Protein 6JT6 (pdb70)

Solvent-accessible surface area: 8599 Å² total; per-residue (Å²): 121,18,86,110,51,138,1,91,88,24,36,1,50,0,10,53,27,102,18,141,99,7,80,0,6,0,0,4,3,0,5,20,70,107,31,42,141,87,52,64,23,0,0,0,0,0,28,1,41,24,88,0,0,12,0,2,7,5,2,13,4,31,42,93,41,1,1,18,1,8,0,0,2,38,64,84,63,28,51,16,7,7,8,44,5,107,82,164,49,121,29,73,92,48,87,20,7,144,51,62,62,9,11,2,3,1,31,48,58,123,39,0,0,0,0,0,61,0,58,68,1,8,143,20,127,43,54,64,30,7,3,46,68,105,44,93,6,71,0,2,18,16,4,23,42,94,52,60,2,93,77,38,74,65,64,58,3,45,30,114,178,26,52,61,50,51,105,18,40,15,77,0,34,87,5,40,33,85,87,10,94,120,14,27,83,62,0,72,110,22,102,103,25,91,110

Foldseek 3Di:
DFDWAQDPQQRDIFRWDQDPVQRKIKTKAWAACVAPNDTQKIKIKIKGFLQWAKKKKFQQFDLADGWIKIWHADQFRIAIFIFHDNDPDFTAGDPQWDKDFAAQAGDQNGMGMTMIMIGSRAADPDRNRGPDNWDKGKMKIFTGNHHHFPPNVDNRGTHDGGPDMGMDMDTVNVSHDSCRVVSRVSRRPHHYDHD

Secondary structure (DSSP, 8-state):
--EEEE-TTTS-EEEEEEETTTTEEEEEEEE-SSSS---SEEEEEEEEETT--EEEEETTSSSBTS-EEEEEEETTEEEEEEEEBSSSSPPEE--S-EEEE-SS-EE-SSEEEEEEEEES-SB-SSTT-B--SSSEEEEEEEEESS---SSTTSTT------SEEEEEEEESGGGEETTHHHHHHHHHHSPPP--

GO terms:
  GO:0005576 extracellular region (C, EXP)

InterPro domains:
  IPR000254 Cellulose-binding domain [PF00734] (692-720)
  IPR000254 Cellulose-binding domain [PS00562] (696-723)
  IPR000254 Cellulose-binding domain [PS51164] (688-724)
  IPR000254 Cellulose-binding domain [SM00236] (691-724)
  IPR005018 DOMON domain [SM00664] (74-164)
  IPR011041 Soluble quinoprotein glucose/sorbosone dehydrogenase, beta-propeller domain superfamily [SSF50952] (250-650)
  IPR011042 Six-bladed beta-propeller, TolB-like [G3DSA:2.120.10.30] (249-656)
  IPR015920 Cellobiose dehydrogenase-like, cytochrome domain [PF16010] (25-201)
  IPR015920 Cellobiose dehydrogenase-like, cytochrome domain [cd09630] (24-191)
  IPR035971 Cellulose-binding domain superfamily [SSF57180] (690-724)
  IPR054539 Pyrroloquinoline quinone-dependent pyranose dehydrogenase, beta-propeller domain [PF22807] (255-649)

CATH classification: 2.60.40.1210

Nearest PDB structures (foldseek):
  6jt6-assembly1_A  TM=1.005E+00  e=4.366E-42  Coprinopsis cinerea
  1d7c-assembly1_A  TM=9.216E-01  e=2.812E-19  Phanerodontia chrysosporium
  1pl3-assembly2_B  TM=9.228E-01  e=8.497E-19  Phanerodontia chrysosporium
  4qi3-assembly1_A  TM=8.414E-01  e=1.123E-15  Thermothelomyces myriococcoides
  4qi6-assembly1_A  TM=8.116E-01  e=1.045E-13  Thermothelomyces myriococcoides

Organism: Coprinopsis cinerea (strain Okayama-7 / 130 / ATCC MYA-4618 / FGSC 9003) (NCBI:txid240176)

Sequence (195 aa):
SPTQWYDSITGVTFSRFYQQDTDASWGYIFPSASGGQAPDEFIGLFQGPASAGWIGNSLGGSMRNNPLLVGWVDGSTPRISARWATDYAPPSIYSGPRLTILGSSGTNGNIQRIVYRCQNCTRWTGGAGGIPTTGSAVFGWAFHSTTKPLTPSDPSSGLYRHSHAAQYGFDIGNARTTLYDYYLQQLTNAPPLSG

Radius of gyration: 15.17 Å; Cα contacts (8 Å, |Δi|>4): 529; chains: 1; bounding box: 39×35×39 Å

B-factor: mean 23.52, std 13.25, range [9.99, 90.59]

Structure (mmCIF, N/CA/C/O backbone):
data_6JT6
#
_entry.id   6JT6
#
_cell.length_a   39.138
_cell.length_b   59.741
_cell.length_c   40.858
_cell.angle_alpha   90.000
_cell.angle_beta   90.680
_cell.angle_gamma   90.000
#
_symmetry.space_group_name_H-M   'P 1 21 1'
#
loop_
_entity.id
_entity.type
_entity.pdbx_description
1 polymer 'Extracellular PQQ-dependent sugar dehydrogenase'
2 non-polymer 2-acetamido-2-deoxy-beta-D-glucopyranose
3 non-polymer 'PROTOPORPHYRIN IX CONTAINING FE'
4 non-polymer (4S)-2-METHYL-2,4-PENTANEDIOL
5 non-polymer 'ACETATE ION'
6 water water
#
loop_
_atom_site.group_PDB
_atom_site.id
_atom_site.type_symbol
_atom_site.label_atom_id
_atom_site.label_alt_id
_atom_site.label_comp_id
_atom_site.label_asym_id
_atom_site.label_entity_id
_atom_site.label_seq_id
_atom_site.pdbx_PDB_ins_code
_atom_site.Cartn_x
_atom_site.Cartn_y
_atom_site.Cartn_z
_atom_site.occupancy
_atom_site.B_iso_or_equiv
_atom_site.auth_seq_id
_atom_site.auth_comp_id
_atom_site.auth_asym_id
_atom_site.auth_atom_id
_atom_site.pdbx_PDB_model_num
ATOM 1 N N . SER A 1 3 ? 3.459 -9.759 1.138 1.00 49.90 21 SER A N 1
ATOM 2 C CA . SER A 1 3 ? 3.195 -8.344 0.736 1.00 47.99 21 SER A CA 1
ATOM 3 C C . SER A 1 3 ? 1.971 -7.753 1.465 1.00 47.77 21 SER A C 1
ATOM 4 O O . SER A 1 3 ? 1.019 -8.494 1.777 1.00 49.04 21 SER A O 1
ATOM 7 N N . PRO A 1 4 ? 1.999 -6.427 1.754 1.00 39.88 22 PRO A N 1
ATOM 8 C CA . PR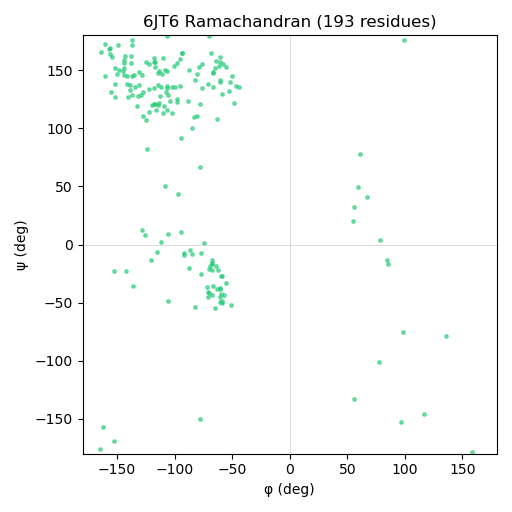O A 1 4 ? 0.833 -5.701 2.272 1.00 38.21 22 PRO A CA 1
ATOM 9 C C . PRO A 1 4 ? -0.160 -5.353 1.174 1.00 37.40 22 PRO A C 1
ATOM 10 O O . PRO A 1 4 ? 0.240 -5.167 0.023 1.00 38.99 22 PRO A O 1
ATOM 14 N N . THR A 1 5 ? -1.431 -5.226 1.537 1.00 33.83 23 THR A N 1
ATOM 15 C CA . THR A 1 5 ? -2.443 -4.736 0.612 1.00 33.80 23 THR A CA 1
ATOM 16 C C . THR A 1 5 ? -3.189 -3.537 1.183 1.00 30.85 23 THR A C 1
ATOM 17 O O . THR A 1 5 ? -3.236 -3.349 2.399 1.00 28.20 23 THR A O 1
ATOM 21 N N . GLN A 1 6 ? -3.770 -2.736 0.293 1.00 29.99 24 GLN A N 1
ATOM 22 C CA . GLN A 1 6 ? -4.699 -1.668 0.680 1.00 31.59 24 GLN A CA 1
ATOM 23 C C . GLN A 1 6 ? -5.884 -2.263 1.434 1.00 28.74 24 GLN A C 1
ATOM 24 O O . GLN A 1 6 ? -6.480 -3.249 1.009 1.00 30.20 24 GLN A O 1
ATOM 30 N N . TRP A 1 7 ? -6.186 -1.688 2.585 1.00 23.98 25 TRP A N 1
ATOM 31 C CA . TRP A 1 7 ? -7.131 -2.298 3.497 1.00 22.07 25 TRP A CA 1
ATOM 32 C C . TRP A 1 7 ? -8.003 -1.226 4.116 1.00 19.93 25 TRP A C 1
ATOM 33 O O . TRP A 1 7 ? -7.506 -0.249 4.677 1.00 18.66 25 TRP A O 1
ATOM 44 N N . TYR A 1 8 ? -9.311 -1.417 4.012 1.00 19.10 26 TYR A N 1
ATOM 45 C CA . TYR A 1 8 ? -10.249 -0.487 4.600 1.00 16.92 26 TYR A CA 1
ATOM 46 C C . TYR A 1 8 ? -10.331 -0.751 6.086 1.00 16.83 26 TYR A C 1
ATOM 47 O O . TYR A 1 8 ? -10.665 -1.865 6.517 1.00 17.52 26 TYR A O 1
ATOM 56 N N . ASP A 1 9 ? -10.010 0.269 6.877 1.00 15.82 27 ASP A N 1
ATOM 57 C CA . ASP A 1 9 ? -10.158 0.176 8.317 1.00 15.65 27 ASP A CA 1
ATOM 58 C C . ASP A 1 9 ? -11.605 0.536 8.657 1.00 16.61 27 ASP A C 1
ATOM 59 O O . ASP A 1 9 ? -11.988 1.709 8.717 1.00 14.77 27 ASP A O 1
ATOM 64 N N . SER A 1 10 ? -12.403 -0.502 8.881 1.00 17.68 28 SER A N 1
ATOM 65 C CA . SER A 1 10 ? -13.811 -0.337 9.215 1.00 20.18 28 SER A CA 1
ATOM 66 C C . SER A 1 10 ? -14.031 0.498 10.491 1.00 19.23 28 SER A C 1
ATOM 67 O O . SER A 1 10 ? -15.060 1.168 10.622 1.00 19.14 28 SER A O 1
ATOM 70 N N . ILE A 1 11 ? -13.064 0.501 11.421 1.00 17.88 29 ILE A N 1
ATOM 71 C CA . ILE A 1 11 ? -13.239 1.289 12.654 1.00 17.18 29 ILE A CA 1
ATOM 72 C C . ILE A 1 11 ? -13.273 2.809 12.410 1.00 16.88 29 ILE A C 1
ATOM 73 O O . ILE A 1 11 ? -14.053 3.535 13.044 1.00 17.64 29 ILE A O 1
ATOM 78 N N . THR A 1 12 ? -12.483 3.285 11.447 1.00 15.97 30 THR A N 1
ATOM 79 C CA . THR A 1 12 ? -12.290 4.733 11.265 1.00 16.11 30 THR A CA 1
ATOM 80 C C . THR A 1 12 ? -12.703 5.256 9.896 1.00 16.33 30 THR A C 1
ATOM 81 O O . THR A 1 12 ? -12.797 6.468 9.716 1.00 16.67 30 THR A O 1
ATOM 85 N N . GLY A 1 13 ? -12.928 4.359 8.938 1.00 16.46 31 GLY A N 1
ATOM 86 C CA . GLY A 1 13 ? -13.202 4.774 7.547 1.00 17.11 31 GLY A CA 1
ATOM 87 C C . GLY A 1 13 ? -11.969 5.169 6.753 1.00 17.60 31 GLY A C 1
ATOM 88 O O . GLY A 1 13 ? -12.074 5.559 5.578 1.00 17.34 31 GLY A O 1
ATOM 89 N N . VAL A 1 14 ? -10.772 5.032 7.341 1.00 16.96 32 VAL A N 1
ATOM 90 C CA . VAL A 1 14 ? -9.575 5.343 6.559 1.00 15.92 32 VAL A CA 1
ATOM 91 C C . VAL A 1 14 ? -9.018 4.064 5.906 1.00 15.97 32 VAL A C 1
ATOM 92 O O . VAL A 1 14 ? -9.382 2.970 6.294 1.00 16.84 32 VAL A O 1
ATOM 96 N N . THR A 1 15 ? -8.135 4.203 4.923 1.00 15.64 33 THR A N 1
ATOM 97 C CA . THR A 1 15 ? -7.539 3.057 4.285 1.00 17.84 33 THR A CA 1
ATOM 98 C C . THR A 1 15 ? -6.047 3.055 4.599 1.00 17.99 33 THR A C 1
ATOM 99 O O . THR A 1 15 ? -5.406 4.124 4.606 1.00 18.40 33 THR A O 1
ATOM 103 N N . PHE A 1 16 ? -5.515 1.866 4.924 1.00 16.57 34 PHE A N 1
ATOM 104 C CA . PHE A 1 16 ? -4.066 1.717 5.189 1.00 15.67 34 PHE A CA 1
ATOM 105 C C . PHE A 1 16 ? -3.477 0.772 4.125 1.00 15.65 34 PHE A C 1
ATOM 106 O O . PHE A 1 16 ? -4.198 -0.066 3.537 1.00 14.44 34 PHE A O 1
ATOM 114 N N . SER A 1 17 ? -2.169 0.886 3.907 1.00 14.68 35 SER A N 1
ATOM 115 C CA . SER A 1 17 ? -1.413 -0.240 3.376 1.00 16.12 35 SER A CA 1
ATOM 116 C C . SER A 1 17 ? -1.123 -1.181 4.571 1.00 16.17 35 SER A C 1
ATOM 117 O O . SER A 1 17 ? -0.331 -0.846 5.490 1.00 15.69 35 SER A O 1
ATOM 120 N N . ARG A 1 18 ? -1.767 -2.345 4.561 1.00 16.99 36 ARG A N 1
ATOM 121 C CA . ARG A 1 18 ? -1.744 -3.247 5.723 1.00 19.31 36 ARG A CA 1
ATOM 122 C C . ARG A 1 18 ? -1.105 -4.603 5.434 1.00 18.65 36 ARG A C 1
ATOM 123 O O . ARG A 1 18 ? -1.382 -5.217 4.395 1.00 17.19 36 ARG A O 1
ATOM 131 N N . PHE A 1 19 ? -0.248 -5.026 6.369 1.00 17.38 37 PHE A N 1
ATOM 132 C CA . PHE A 1 19 ? 0.397 -6.335 6.382 1.00 17.36 37 PHE A CA 1
ATOM 133 C C . PHE A 1 19 ? -0.269 -7.066 7.519 1.00 17.97 37 PHE A C 1
ATOM 134 O O . PHE A 1 19 ? -0.211 -6.624 8.683 1.00 15.72 37 PHE A O 1
ATOM 142 N N . TYR A 1 20 ? -0.907 -8.179 7.171 1.00 20.30 38 TYR A N 1
ATOM 143 C CA . TYR A 1 20 ? -1.577 -9.031 8.139 1.00 21.46 38 TYR A CA 1
ATOM 144 C C . TYR A 1 20 ? -0.695 -10.275 8.320 1.00 21.99 38 TYR A C 1
ATOM 145 O O . TYR A 1 20 ? -0.278 -10.889 7.350 1.00 20.02 38 TYR A O 1
ATOM 154 N N . GLN A 1 21 ? -0.389 -10.612 9.568 1.00 22.35 39 GLN A N 1
ATOM 155 C CA . GLN A 1 21 ? 0.487 -11.753 9.843 1.00 23.51 39 GLN A CA 1
ATOM 156 C C . GLN A 1 21 ? -0.369 -12.869 10.465 1.00 24.14 39 GLN A C 1
ATOM 157 O O . GLN A 1 21 ? -0.889 -12.724 11.569 1.00 23.86 39 GLN A O 1
ATOM 163 N N . GLN A 1 22 ? -0.523 -13.963 9.720 1.00 27.86 40 GLN A N 1
ATOM 164 C CA . GLN A 1 22 ? -1.428 -15.100 10.053 1.00 32.65 40 GLN A CA 1
ATOM 165 C C . GLN A 1 22 ? -1.143 -15.841 11.383 1.00 31.37 40 GLN A C 1
ATOM 166 O O . GLN A 1 22 ? -2.082 -16.232 12.058 1.00 30.34 40 GLN A O 1
ATOM 172 N N . ASP A 1 23 ? 0.133 -16.028 11.738 1.00 30.02 41 ASP A N 1
ATOM 173 C CA . ASP A 1 23 ? 0.522 -16.748 12.966 1.00 31.75 41 ASP A CA 1
ATOM 174 C C . ASP A 1 23 ? 0.186 -15.940 14.222 1.00 30.23 41 ASP A C 1
ATOM 175 O O . ASP A 1 23 ? -0.300 -16.493 15.199 1.00 33.40 41 ASP A O 1
ATOM 180 N N . THR A 1 24 ? 0.439 -14.634 14.172 1.00 24.68 42 THR A N 1
ATOM 181 C CA . THR A 1 24 ? 0.227 -13.735 15.300 1.00 22.55 42 THR A CA 1
ATOM 182 C C . THR A 1 24 ? -1.190 -13.169 15.366 1.00 22.54 42 THR A C 1
ATOM 183 O O . THR A 1 24 ? -1.644 -12.706 16.434 1.00 22.27 42 THR A O 1
ATOM 187 N N . ASP A 1 25 ? -1.888 -13.207 14.222 1.00 22.38 43 ASP A N 1
ATOM 188 C CA . ASP A 1 25 ? -3.158 -12.492 14.019 1.00 22.92 43 ASP A CA 1
ATOM 189 C C . ASP A 1 25 ? -3.057 -10.974 14.296 1.00 20.36 43 ASP A C 1
ATOM 190 O O . ASP A 1 25 ? -3.997 -10.338 14.766 1.00 17.45 43 ASP A O 1
ATOM 195 N N . ALA A 1 26 ? -1.887 -10.422 14.009 1.00 17.99 44 ALA A N 1
ATOM 196 C CA . ALA A 1 26 ? -1.681 -9.009 14.180 1.00 16.78 44 ALA A CA 1
ATOM 197 C C . ALA A 1 26 ? -1.553 -8.358 12.807 1.00 16.35 44 ALA A C 1
ATOM 198 O O . ALA A 1 26 ? -1.249 -9.047 11.800 1.00 14.88 44 ALA A O 1
ATOM 200 N N . SER A 1 27 ? -1.766 -7.036 12.777 1.00 15.43 45 SER A N 1
ATOM 201 C CA . SER A 1 27 ? -1.661 -6.236 11.549 1.00 15.07 45 SER A CA 1
ATOM 202 C C . SER A 1 27 ? -0.757 -5.030 11.731 1.00 13.90 45 SER A C 1
ATOM 203 O O . SER A 1 27 ? -0.743 -4.399 12.812 1.00 13.37 45 SER A O 1
ATOM 206 N N . TRP A 1 28 ? -0.046 -4.681 10.672 1.00 12.97 46 TRP A N 1
ATOM 207 C CA . TRP A 1 28 ? 0.814 -3.466 10.653 1.00 12.60 46 TRP A CA 1
ATOM 208 C C . TRP A 1 28 ? 0.321 -2.624 9.499 1.00 12.85 46 TRP A C 1
ATOM 209 O O . TRP A 1 28 ? 0.413 -3.060 8.364 1.00 13.51 46 TRP A O 1
ATOM 220 N N . GLY A 1 29 ? -0.236 -1.441 9.782 1.00 13.12 47 GLY A N 1
ATOM 221 C CA . GLY A 1 29 ? -0.775 -0.565 8.744 1.00 12.79 47 GLY A CA 1
ATOM 222 C C . GLY A 1 29 ? 0.030 0.717 8.656 1.00 13.57 47 GLY A C 1
ATOM 223 O O . GLY A 1 29 ? 0.585 1.153 9.667 1.00 14.44 47 GLY A O 1
ATOM 224 N N . TYR A 1 30 ? 0.146 1.290 7.450 1.00 12.65 48 TYR A N 1
ATOM 225 C CA . TYR A 1 30 ? 0.845 2.553 7.240 1.00 12.51 48 TYR A CA 1
ATOM 226 C C . TYR A 1 30 ? 0.129 3.405 6.230 1.00 12.40 48 TYR A C 1
ATOM 227 O O . TYR A 1 30 ? -0.436 2.894 5.282 1.00 11.60 48 TYR A O 1
ATOM 236 N N . ILE A 1 31 ? 0.175 4.715 6.468 1.00 12.43 49 ILE A N 1
ATOM 237 C CA . ILE A 1 31 ? -0.275 5.716 5.521 1.00 13.67 49 ILE A CA 1
ATOM 238 C C . ILE A 1 31 ? 0.859 6.728 5.400 1.00 14.07 49 ILE A C 1
ATOM 239 O O . ILE A 1 31 ? 1.340 7.209 6.414 1.00 14.55 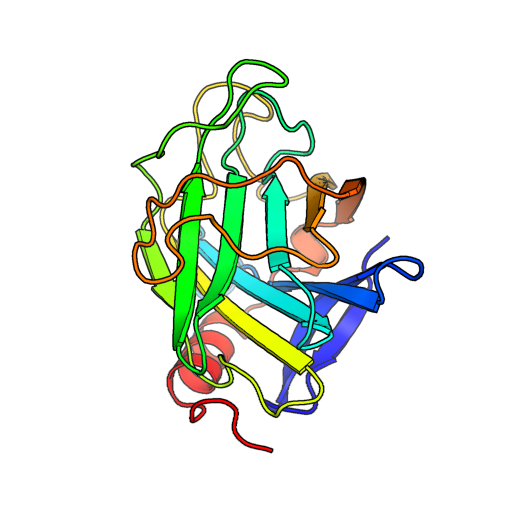49 ILE A O 1
ATOM 244 N N . PHE A 1 32 ? 1.279 7.034 4.178 1.00 14.49 50 PHE A N 1
ATOM 245 C CA . PHE A 1 32 ? 2.373 7.990 3.961 1.00 16.28 50 PHE A CA 1
ATOM 246 C C . PHE A 1 32 ? 1.799 9.175 3.188 1.00 16.49 50 PHE A C 1
ATOM 247 O O . PHE A 1 32 ? 0.812 9.012 2.456 1.00 15.44 50 PHE A O 1
ATOM 255 N N . PRO A 1 33 ? 2.401 10.374 3.360 1.00 18.71 51 PRO A N 1
ATOM 256 C CA . PRO A 1 33 ? 1.954 11.534 2.586 1.00 19.74 51 PRO A CA 1
ATOM 257 C C . PRO A 1 33 ? 2.464 11.476 1.151 1.00 23.81 51 PRO A C 1
ATOM 258 O O . PRO A 1 33 ? 3.492 10.859 0.864 1.00 22.45 51 PRO A O 1
ATOM 262 N N . SER A 1 34 ? 1.735 12.148 0.279 1.00 29.80 52 SER A N 1
ATOM 263 C CA . SER A 1 34 ? 2.001 12.187 -1.146 1.00 37.93 52 SER A CA 1
ATOM 264 C C . SER A 1 34 ? 3.144 13.134 -1.540 1.00 44.96 52 SER A C 1
ATOM 265 O O . SER A 1 34 ? 4.099 13.327 -0.776 1.00 41.68 52 SER A O 1
ATOM 268 N N . ALA A 1 35 ? 3.034 13.679 -2.761 1.00 52.56 53 ALA A N 1
ATOM 269 C CA . ALA A 1 35 ? 3.949 14.678 -3.354 1.00 53.95 53 ALA A CA 1
ATOM 270 C C . ALA A 1 35 ? 3.144 15.703 -4.173 1.00 57.76 53 ALA A C 1
ATOM 271 O O . ALA A 1 35 ? 3.608 16.822 -4.398 1.00 64.90 53 ALA A O 1
ATOM 273 N N . SER A 1 36 ? 1.945 15.297 -4.603 1.00 56.12 54 SER A N 1
ATOM 274 C CA . SER A 1 36 ? 0.951 16.145 -5.273 1.00 55.67 54 SER A CA 1
ATOM 275 C C . SER A 1 36 ? 0.330 17.150 -4.296 1.00 57.05 54 SER A C 1
ATOM 276 O O . SER A 1 36 ? 0.167 18.338 -4.614 1.00 55.78 54 SER A O 1
ATOM 279 N N . GLY A 1 37 ? -0.024 16.655 -3.114 1.00 56.51 55 GLY A N 1
ATOM 280 C CA . GLY A 1 37 ? -0.582 17.472 -2.038 1.00 69.91 55 GLY A CA 1
ATOM 281 C C . GLY A 1 37 ? 0.087 17.087 -0.734 1.00 76.89 55 GLY A C 1
ATOM 282 O O . GLY A 1 37 ? 0.429 15.917 -0.541 1.00 77.23 55 GLY A O 1
ATOM 283 N N . GLY A 1 38 ? 0.268 18.067 0.156 1.00 80.68 56 GLY A N 1
ATOM 284 C CA . GLY A 1 38 ? 1.019 17.879 1.404 1.00 87.88 56 GLY A CA 1
ATOM 285 C C . GLY A 1 38 ? 2.449 17.483 1.080 1.00 90.59 56 GLY A C 1
ATOM 286 O O . GLY A 1 38 ? 2.808 16.301 1.183 1.00 89.74 56 GLY A O 1
ATOM 287 N N . GLN A 1 39 ? 3.250 18.479 0.687 1.00 89.76 57 GLN A N 1
ATOM 288 C CA . GLN A 1 39 ? 4.578 18.264 0.097 1.00 86.05 57 GLN A CA 1
ATOM 289 C C . GLN A 1 39 ? 5.636 17.625 1.016 1.00 87.49 57 GLN A C 1
ATOM 290 O O . GLN A 1 39 ? 6.209 16.601 0.635 1.00 89.15 57 GLN A O 1
ATOM 296 N N . ALA A 1 40 ? 5.882 18.222 2.194 1.00 83.27 58 ALA A N 1
ATOM 297 C CA . ALA A 1 40 ? 6.897 17.738 3.162 1.00 73.80 58 ALA A CA 1
ATOM 298 C C . ALA A 1 40 ? 6.572 16.334 3.712 1.00 70.58 58 ALA A C 1
ATOM 299 O O . ALA A 1 40 ? 5.632 16.171 4.501 1.00 70.29 58 ALA A O 1
ATOM 301 N N . PRO A 1 41 ? 7.342 15.313 3.284 1.00 61.68 59 PRO A N 1
ATOM 302 C CA . PRO A 1 41 ? 6.943 13.989 3.654 1.00 56.54 59 PRO A CA 1
ATOM 303 C C . PRO A 1 41 ? 7.886 13.387 4.703 1.00 46.02 59 PRO A C 1
ATOM 304 O O . PRO A 1 41 ? 8.388 12.282 4.502 1.00 47.46 59 PRO A O 1
ATOM 308 N N . ASP A 1 42 ? 8.153 14.114 5.789 1.00 38.71 60 ASP A N 1
ATOM 309 C CA . ASP A 1 42 ? 9.022 13.577 6.849 1.00 35.96 60 ASP A CA 1
ATOM 310 C C . ASP A 1 42 ? 8.200 12.973 7.988 1.00 30.13 60 ASP A C 1
ATOM 311 O O . ASP A 1 42 ? 8.492 13.179 9.180 1.00 30.92 60 ASP A O 1
ATOM 316 N N . GLU A 1 43 ? 7.164 12.228 7.604 1.00 24.56 61 GLU A N 1
ATOM 317 C CA . GLU A 1 43 ? 6.234 11.641 8.562 1.00 20.47 61 GLU A CA 1
ATOM 318 C C . GLU A 1 43 ? 5.385 10.538 7.918 1.00 19.34 61 GLU A C 1
ATOM 319 O O . GLU A 1 43 ? 5.344 10.401 6.690 1.00 18.54 61 GLU A O 1
ATOM 325 N N . PHE A 1 44 ? 4.722 9.739 8.760 1.00 16.74 62 PHE A N 1
ATOM 326 C CA . PHE A 1 44 ? 3.708 8.799 8.289 1.00 15.50 62 PHE A CA 1
ATOM 327 C C . PHE A 1 44 ? 2.780 8.501 9.449 1.00 14.55 62 PHE A C 1
ATOM 328 O O . PHE A 1 44 ? 3.061 8.888 10.570 1.00 13.95 62 PHE A O 1
ATOM 336 N N . ILE A 1 45 ? 1.672 7.837 9.142 1.00 14.06 63 ILE A N 1
ATOM 337 C CA . ILE A 1 45 ? 0.753 7.335 10.146 1.00 13.52 63 ILE A CA 1
ATOM 338 C C . ILE A 1 45 ? 0.942 5.829 10.204 1.00 13.29 63 ILE A C 1
ATOM 339 O O . ILE A 1 45 ? 1.011 5.167 9.144 1.00 12.90 63 ILE A O 1
ATOM 344 N N . GLY A 1 46 ? 1.032 5.289 11.426 1.00 12.66 64 GLY A N 1
ATOM 345 C CA . GLY A 1 46 ? 1.108 3.835 11.596 1.00 12.09 64 GLY A CA 1
ATOM 346 C C . GLY A 1 46 ? -0.058 3.257 12.388 1.00 12.40 64 GLY A C 1
ATOM 347 O O . GLY A 1 46 ? -0.743 3.967 13.129 1.00 11.87 64 GLY A O 1
ATOM 348 N N . LEU A 1 47 ? -0.268 1.949 12.228 1.00 12.46 65 LEU A N 1
ATOM 349 C CA . LEU A 1 47 ? -1.243 1.216 13.008 1.00 12.67 65 LEU A CA 1
ATOM 350 C C . LEU A 1 47 ? -0.620 -0.097 13.429 1.00 12.44 65 LEU A C 1
ATOM 351 O O . LEU A 1 47 ? -0.079 -0.820 12.577 1.00 12.18 65 LEU A O 1
ATOM 356 N N . PHE A 1 48 ? -0.687 -0.378 14.733 1.00 11.83 66 PHE A N 1
ATOM 357 C CA . PHE A 1 48 ? -0.383 -1.702 15.275 1.00 12.61 66 PHE A CA 1
ATOM 358 C C . PHE A 1 48 ? -1.712 -2.214 15.788 1.00 13.52 66 PHE A C 1
ATOM 359 O O . PHE A 1 48 ? -2.354 -1.554 16.603 1.00 13.32 66 PHE A O 1
ATOM 367 N N . GLN A 1 49 ? -2.087 -3.415 15.364 1.00 14.39 67 GLN A N 1
ATOM 368 C CA . GLN A 1 49 ? -3.342 -4.006 15.807 1.00 15.24 67 GLN A CA 1
ATOM 369 C C . GLN A 1 49 ? -3.093 -5.472 16.089 1.00 15.38 67 GLN A C 1
ATOM 370 O O . GLN A 1 49 ? -2.427 -6.152 15.315 1.00 16.06 67 GLN 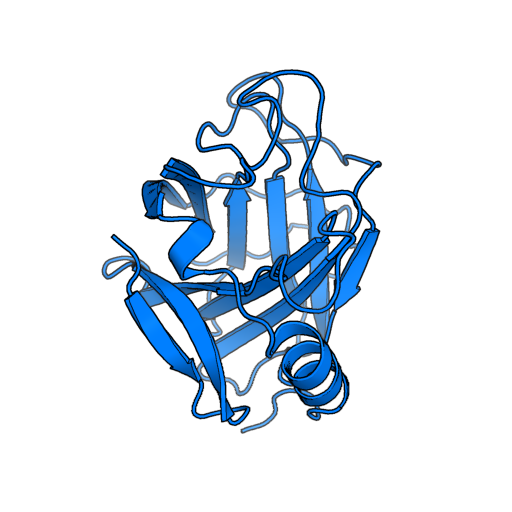A O 1
ATOM 376 N N . GLY A 1 50 ? -3.641 -5.976 17.178 1.00 15.15 68 GLY A N 1
ATOM 377 C CA . GLY A 1 50 ? -3.553 -7.395 17.396 1.00 16.13 68 GLY A CA 1
ATO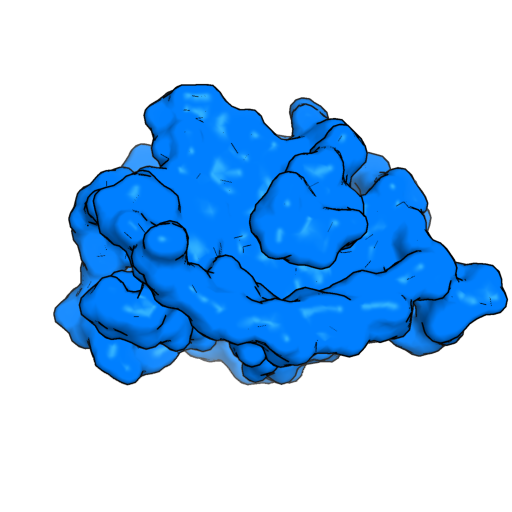M 378 C C . GLY A 1 50 ? -4.521 -7.845 18.459 1.00 15.97 68 GLY A C 1
ATOM 379 O O . GLY A 1 50 ? -5.310 -7.027 18.945 1.00 16.87 68 GLY A O 1
ATOM 380 N N . PRO A 1 51 ? -4.463 -9.144 18.812 1.00 15.43 69 PRO A N 1
ATOM 381 C CA . PRO A 1 51 ? -5.255 -9.728 19.901 1.00 16.72 69 PRO A CA 1
ATOM 382 C C . PRO A 1 51 ? -5.061 -8.895 21.159 1.00 17.19 69 PRO A C 1
ATOM 383 O O . PRO A 1 51 ? -3.945 -8.468 21.429 1.00 17.88 69 PRO A O 1
ATOM 387 N N . ALA A 1 52 ? -6.131 -8.663 21.921 1.00 18.45 70 ALA A N 1
ATOM 388 C CA . ALA A 1 52 ? -6.039 -7.852 23.142 1.00 18.47 70 ALA A CA 1
ATOM 389 C C . ALA A 1 52 ? -5.110 -8.457 24.195 1.00 19.21 70 ALA A C 1
ATOM 390 O O . ALA A 1 52 ? -4.633 -7.763 25.091 1.00 20.99 70 ALA A O 1
ATOM 392 N N . SER A 1 53 ? -4.874 -9.753 24.105 1.00 19.59 71 SER A N 1
ATOM 393 C CA . SER A 1 53 ? -4.025 -10.420 25.072 1.00 19.92 71 SER A CA 1
ATOM 394 C C . SER A 1 53 ? -2.533 -10.347 24.746 1.00 19.16 71 SER A C 1
ATOM 395 O O . SER A 1 53 ? -1.712 -10.781 25.568 1.00 19.44 71 SER A O 1
ATOM 398 N N . ALA A 1 54 ? -2.187 -9.842 23.552 1.00 17.30 72 ALA A N 1
ATOM 399 C CA . ALA A 1 54 ? -0.788 -9.735 23.121 1.00 16.88 72 ALA A CA 1
ATOM 400 C C . ALA A 1 54 ? -0.005 -8.831 24.053 1.00 15.89 72 ALA A C 1
ATOM 401 O O . ALA A 1 54 ? -0.555 -7.897 24.624 1.00 17.03 72 ALA A O 1
ATOM 403 N N . GLY A 1 55 ? 1.302 -9.043 24.151 1.00 15.54 73 GLY A N 1
ATOM 404 C CA . GLY A 1 55 ? 2.119 -8.209 25.048 1.00 14.19 73 GLY A CA 1
ATOM 405 C C . GLY A 1 55 ? 2.528 -6.871 24.454 1.00 13.99 73 GLY A C 1
ATOM 406 O O . GLY A 1 55 ? 2.281 -5.809 25.049 1.00 13.97 73 GLY A O 1
ATOM 407 N N . TRP A 1 56 ? 3.139 -6.923 23.273 1.00 13.03 74 TRP A N 1
ATOM 408 C CA . TRP A 1 56 ? 3.467 -5.702 22.531 1.00 12.05 74 TRP A CA 1
ATOM 409 C C . TRP A 1 56 ? 3.599 -5.998 21.031 1.00 11.72 74 TRP A C 1
ATOM 410 O O . TRP A 1 56 ? 3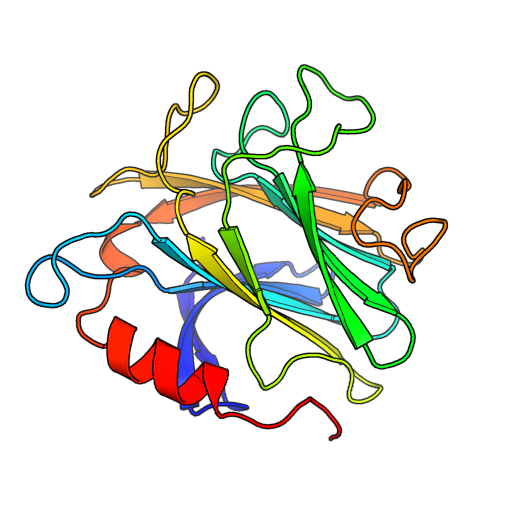.703 -7.156 20.613 1.00 11.31 74 TRP A O 1
ATOM 421 N N . ILE A 1 57 ? 3.558 -4.933 20.229 1.00 11.23 75 ILE A N 1
ATOM 422 C CA . ILE A 1 57 ? 3.575 -5.024 18.776 1.00 10.69 75 ILE A CA 1
ATOM 423 C C . ILE A 1 57 ? 4.508 -3.908 18.300 1.00 10.91 75 ILE A C 1
ATOM 424 O O . ILE A 1 57 ? 4.389 -2.760 18.744 1.00 11.78 75 ILE A O 1
ATOM 429 N N . GLY A 1 58 ? 5.416 -4.248 17.393 1.00 10.86 76 GLY A N 1
ATOM 430 C CA . GLY A 1 58 ? 6.446 -3.328 16.945 1.00 10.85 76 GLY A CA 1
ATOM 431 C C . GLY A 1 58 ? 6.916 -3.514 15.519 1.00 11.00 76 GLY A C 1
ATOM 432 O O . GLY A 1 58 ? 6.499 -4.441 14.815 1.00 10.45 76 GLY A O 1
ATOM 433 N N . ASN A 1 59 ? 7.735 -2.570 15.064 1.00 10.81 77 ASN A N 1
ATOM 434 C CA . ASN A 1 59 ? 8.266 -2.651 13.712 1.00 11.29 77 ASN A CA 1
ATOM 435 C C . ASN A 1 59 ? 9.743 -2.300 13.682 1.00 11.30 77 ASN A C 1
ATOM 436 O O . ASN A 1 59 ? 10.326 -1.945 14.697 1.00 11.33 77 ASN A O 1
ATOM 441 N N . SER A 1 60 ? 10.328 -2.433 12.500 1.00 11.65 78 SER A N 1
ATOM 442 C CA . SER A 1 60 ? 11.589 -1.800 12.169 1.00 11.41 78 SER A CA 1
ATOM 443 C C . SER A 1 60 ? 11.321 -1.053 10.870 1.00 11.54 78 SER A C 1
ATOM 444 O O . SER A 1 60 ? 10.776 -1.628 9.918 1.00 11.30 78 SER A O 1
ATOM 447 N N . LEU A 1 61 ? 11.715 0.216 10.835 1.00 11.71 79 LEU A N 1
ATOM 448 C CA . LEU A 1 61 ? 11.467 1.071 9.670 1.00 11.88 79 LEU A CA 1
ATOM 449 C C . LEU A 1 61 ? 12.432 0.803 8.489 1.00 12.03 79 LEU A C 1
ATOM 450 O O . LEU A 1 61 ? 12.247 1.339 7.414 1.00 11.45 79 LEU A O 1
ATOM 455 N N . GLY A 1 62 ? 13.442 -0.039 8.703 1.00 13.07 80 GLY A N 1
ATOM 456 C CA . GLY A 1 62 ? 14.386 -0.386 7.647 1.00 13.89 80 GLY A CA 1
ATOM 457 C C . GLY A 1 62 ? 14.519 -1.877 7.432 1.00 15.30 80 GLY A C 1
ATOM 458 O O . GLY A 1 62 ? 15.376 -2.284 6.670 1.00 16.49 80 GLY A O 1
ATOM 459 N N . GLY A 1 63 ? 13.662 -2.683 8.088 1.00 14.27 81 GLY A N 1
ATOM 460 C CA . GLY A 1 63 ? 13.654 -4.130 7.918 1.00 14.26 81 GLY A CA 1
ATOM 461 C C . GLY A 1 63 ? 14.409 -4.851 9.029 1.00 14.90 81 GLY A C 1
ATOM 462 O O . GLY A 1 63 ? 13.813 -5.459 9.933 1.00 13.19 81 GLY A O 1
ATOM 463 N N . SER A 1 64 ? 15.740 -4.777 8.949 1.00 14.51 82 SER A N 1
ATOM 464 C CA . SER A 1 64 ? 16.594 -5.368 9.955 1.00 14.14 82 SER A CA 1
ATOM 465 C C . SER A 1 64 ? 16.310 -4.736 11.319 1.00 14.24 82 SER A C 1
ATOM 466 O O . SER A 1 64 ? 16.062 -3.501 11.430 1.00 14.91 82 SER A O 1
ATOM 469 N N . MET A 1 65 ? 16.340 -5.567 12.363 1.00 14.36 83 MET A N 1
ATOM 470 C CA . MET A 1 65 ? 16.291 -5.083 13.733 1.00 15.21 83 MET A CA 1
ATOM 471 C C . MET A 1 65 ? 17.474 -4.156 14.046 1.00 16.55 83 MET A C 1
ATOM 472 O O . MET A 1 65 ? 17.378 -3.263 14.916 1.00 16.45 83 MET A O 1
ATOM 477 N N . ARG A 1 66 ? 18.577 -4.363 13.320 1.00 17.24 84 ARG A N 1
ATOM 478 C CA . ARG A 1 66 ? 19.795 -3.611 13.595 1.00 19.52 84 ARG A CA 1
ATOM 479 C C . ARG A 1 66 ? 19.893 -2.289 12.843 1.00 17.90 84 ARG A C 1
ATOM 480 O O . ARG A 1 66 ? 19.833 -2.250 11.595 1.00 19.55 84 ARG A O 1
ATOM 488 N N . ASN A 1 67 ? 20.062 -1.213 13.619 1.00 16.52 85 ASN A N 1
ATOM 489 C CA . ASN A 1 67 ? 20.390 0.112 13.086 1.00 16.75 85 ASN A CA 1
ATOM 490 C C . ASN A 1 67 ? 19.283 0.768 12.239 1.00 15.69 85 ASN A C 1
ATOM 491 O O . ASN A 1 67 ? 19.530 1.416 11.214 1.00 16.55 85 ASN A O 1
ATOM 496 N N . ASN A 1 68 ? 18.062 0.620 12.704 1.00 14.76 86 ASN A N 1
ATOM 497 C CA . ASN A 1 68 ? 16.907 1.294 12.077 1.00 14.43 86 ASN A CA 1
ATOM 498 C C . ASN A 1 68 ? 15.960 1.645 13.223 1.00 13.35 86 ASN A C 1
ATOM 499 O O . ASN A 1 68 ? 15.922 0.920 14.211 1.00 14.04 86 ASN A O 1
ATOM 504 N N . PRO A 1 69 ? 15.180 2.742 13.105 1.00 13.20 87 PRO A N 1
ATOM 505 C CA . PRO A 1 69 ? 14.163 3.014 14.115 1.00 12.88 87 PRO A CA 1
ATOM 506 C C . PRO A 1 69 ? 13.262 1.814 14.336 1.00 11.91 87 PRO A C 1
ATOM 507 O O . PRO A 1 69 ? 12.760 1.212 13.367 1.00 10.90 87 PRO A O 1
ATOM 511 N N . LEU A 1 70 ? 13.082 1.498 15.613 1.00 11.44 88 LEU A N 1
ATOM 512 C CA . LEU A 1 70 ? 12.168 0.454 16.036 1.00 12.27 88 LEU A CA 1
ATOM 513 C C . LEU A 1 70 ? 11.044 1.137 16.798 1.00 12.77 88 LEU A C 1
ATOM 514 O O . LEU A 1 70 ? 11.295 1.833 17.781 1.00 13.59 88 LEU A O 1
ATOM 519 N N . LEU A 1 71 ? 9.811 0.960 16.346 1.00 12.57 89 LEU A N 1
ATOM 520 C CA . LEU A 1 71 ? 8.682 1.518 17.109 1.00 11.69 89 LEU A CA 1
ATOM 521 C C . LEU A 1 71 ? 7.957 0.401 17.783 1.00 11.43 89 LEU A C 1
ATOM 522 O O . LEU A 1 71 ? 7.718 -0.642 17.184 1.00 10.50 89 LEU A O 1
ATOM 527 N N . VAL A 1 72 ? 7.608 0.611 19.044 1.00 11.27 90 VAL A N 1
ATOM 528 C CA . VAL A 1 72 ? 6.966 -0.416 19.822 1.00 11.26 90 VAL A CA 1
ATOM 529 C C . VAL A 1 72 ? 5.749 0.161 20.538 1.00 11.21 90 VAL A C 1
ATOM 530 O O . VAL A 1 72 ? 5.830 1.214 21.199 1.00 10.56 90 VAL A O 1
ATOM 534 N N . GLY A 1 73 ? 4.617 -0.508 20.347 1.00 10.55 91 GLY A N 1
ATOM 535 C CA . GLY A 1 73 ? 3.375 -0.111 20.984 1.00 10.29 91 GLY A CA 1
ATOM 536 C C . GLY A 1 73 ? 2.781 -1.205 21.832 1.00 10.78 91 GLY A C 1
ATOM 537 O O . GLY A 1 73 ? 3.045 -2.403 21.622 1.00 10.42 91 GLY A O 1
ATOM 538 N N . TRP A 1 74 ? 1.976 -0.794 22.814 1.00 11.26 92 TRP A N 1
ATOM 539 C CA . TRP A 1 74 ? 1.241 -1.703 23.653 1.00 12.42 92 TRP A CA 1
ATOM 540 C C . TRP A 1 74 ? 0.077 -0.973 24.331 1.00 13.10 92 TRP A C 1
ATOM 541 O O . TRP A 1 74 ? -0.062 0.266 24.200 1.00 12.00 92 TRP A O 1
ATOM 552 N N . VAL A 1 75 ? -0.770 -1.737 25.018 1.00 14.55 93 VAL A N 1
ATOM 553 C CA . VAL A 1 75 ? -1.854 -1.138 25.808 1.00 16.00 93 VAL A CA 1
ATOM 554 C C . VAL A 1 75 ? -1.663 -1.538 27.276 1.00 17.75 93 VAL A C 1
ATOM 555 O O . VAL A 1 75 ? -1.613 -2.722 27.600 1.00 19.36 93 VAL A O 1
ATOM 559 N N . ASP A 1 76 ? -1.512 -0.529 28.129 1.00 18.30 94 ASP A N 1
ATOM 560 C CA . ASP A 1 76 ? -1.373 -0.700 29.568 1.00 20.12 94 ASP A CA 1
ATOM 561 C C . ASP A 1 76 ? -2.769 -0.553 30.189 1.00 20.64 94 ASP A C 1
ATOM 562 O O . ASP A 1 76 ? -3.196 0.563 30.470 1.00 19.05 94 ASP A O 1
ATOM 567 N N . GLY A 1 77 ? -3.487 -1.672 30.342 1.00 21.26 95 GLY A N 1
ATOM 568 C CA . GLY A 1 77 ? -4.863 -1.648 30.849 1.00 22.37 95 GLY A CA 1
ATOM 569 C C . GLY A 1 77 ? -5.792 -1.213 29.739 1.00 24.51 95 GLY A C 1
ATOM 570 O O . GLY A 1 77 ? -6.132 -2.018 28.872 1.00 26.64 95 GLY A O 1
ATOM 571 N N . SER A 1 78 ? -6.199 0.054 29.756 1.00 23.92 96 SER A N 1
ATOM 572 C CA . SER A 1 78 ? -6.863 0.635 28.591 1.00 25.26 96 SER A CA 1
ATOM 573 C C . SER A 1 78 ? -6.041 1.731 27.859 1.00 22.69 96 SER A C 1
ATOM 574 O O . SER A 1 78 ? -6.518 2.307 26.885 1.00 21.67 96 SER A O 1
ATOM 577 N N . THR A 1 79 ? -4.817 2.001 28.321 1.00 20.53 97 THR A N 1
ATOM 578 C CA . THR A 1 79 ? -4.046 3.185 27.878 1.00 19.90 97 THR A CA 1
ATOM 579 C C . THR A 1 79 ? -2.961 2.770 26.853 1.00 18.24 97 THR A C 1
ATOM 580 O O . THR A 1 79 ? -2.030 2.044 27.207 1.00 16.62 97 THR A O 1
ATOM 584 N N . PRO A 1 80 ? -3.104 3.209 25.574 1.00 17.57 98 PRO A N 1
ATOM 585 C CA . PRO A 1 80 ? -2.065 2.917 24.567 1.00 15.95 98 PRO A CA 1
ATOM 586 C C . PRO A 1 80 ? -0.742 3.645 24.881 1.00 15.50 98 PRO A C 1
ATOM 587 O O . PRO A 1 80 ? -0.734 4.705 25.496 1.00 13.65 98 PRO A O 1
ATOM 591 N N . ARG A 1 81 ? 0.366 3.024 24.505 1.00 14.82 99 ARG A N 1
ATOM 592 C CA . ARG A 1 81 ? 1.682 3.600 24.672 1.00 15.41 99 ARG A CA 1
ATOM 593 C C . ARG A 1 81 ? 2.451 3.316 23.405 1.00 14.99 99 ARG A C 1
ATOM 594 O O . ARG A 1 81 ? 2.178 2.322 22.712 1.00 13.81 99 ARG A O 1
ATOM 602 N N . ILE A 1 82 ? 3.460 4.144 23.143 1.00 14.80 100 ILE A N 1
ATOM 603 C CA . ILE A 1 82 ? 4.333 3.938 21.998 1.00 14.94 100 ILE A CA 1
ATOM 604 C C . ILE A 1 82 ? 5.721 4.487 22.306 1.00 15.12 100 ILE A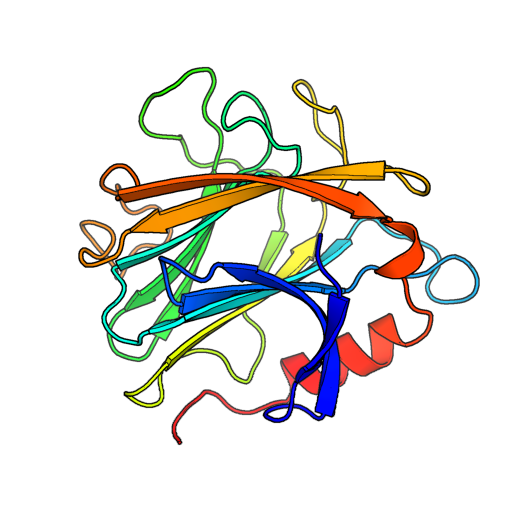 C 1
ATOM 605 O O . ILE A 1 82 ? 5.871 5.485 23.037 1.00 14.72 100 ILE A O 1
ATOM 610 N N . SER A 1 83 ? 6.733 3.829 21.756 1.00 14.35 101 SER A N 1
ATOM 611 C CA . SER A 1 83 ? 8.105 4.187 22.026 1.00 15.58 101 SER A CA 1
ATOM 612 C C . SER A 1 83 ? 8.940 3.998 20.749 1.00 16.07 101 SER A C 1
ATOM 613 O O . SER A 1 83 ? 8.661 3.083 19.947 1.00 16.40 101 SER A O 1
ATOM 616 N N . ALA A 1 84 ? 9.945 4.856 20.564 1.00 15.29 102 ALA A N 1
ATOM 617 C CA . ALA A 1 84 ? 10.932 4.671 19.504 1.00 15.26 102 ALA A CA 1
ATOM 618 C C . ALA A 1 84 ? 12.191 4.112 20.134 1.00 16.09 102 ALA A C 1
ATOM 619 O O . ALA A 1 84 ? 12.640 4.615 21.186 1.00 15.85 102 ALA A O 1
ATOM 621 N N . ARG A 1 85 ? 12.776 3.095 19.481 1.00 16.54 103 ARG A N 1
ATOM 622 C CA . ARG A 1 85 ? 13.998 2.446 19.978 1.00 17.24 103 ARG A CA 1
ATOM 623 C C . ARG A 1 85 ? 15.028 2.163 18.897 1.00 16.14 103 ARG A C 1
ATOM 624 O O . ARG A 1 85 ? 14.750 2.337 17.720 1.00 15.73 103 ARG A O 1
ATOM 632 N N . TRP A 1 86 ? 16.215 1.733 19.338 1.00 16.34 104 TRP A N 1
ATOM 633 C CA . TRP A 1 86 ? 17.373 1.545 18.486 1.00 16.46 104 TRP A CA 1
ATOM 634 C C . TRP A 1 86 ? 18.269 0.463 19.077 1.00 17.45 104 TRP A C 1
ATOM 635 O O . TRP A 1 86 ? 18.606 0.525 20.248 1.00 18.30 104 TRP A O 1
ATOM 646 N N . ALA A 1 87 ? 18.605 -0.546 18.260 1.00 17.84 105 ALA A N 1
ATOM 647 C CA . ALA A 1 87 ? 19.507 -1.648 18.631 1.00 17.97 105 ALA A CA 1
ATOM 648 C C . ALA A 1 87 ? 20.694 -1.689 17.651 1.00 18.09 105 ALA A C 1
ATOM 649 O O . ALA A 1 87 ? 20.503 -1.611 16.430 1.00 17.38 105 ALA A O 1
ATOM 651 N N . THR A 1 88 ? 21.914 -1.814 18.152 1.00 18.24 106 THR A N 1
ATOM 652 C CA . THR A 1 88 ? 23.056 -2.000 17.228 1.00 20.39 106 THR A CA 1
ATOM 653 C C . THR A 1 88 ? 23.369 -3.483 16.953 1.00 23.95 106 THR A C 1
ATOM 654 O O . THR A 1 88 ? 24.222 -3.792 16.114 1.00 28.66 106 THR A O 1
ATOM 658 N N . ASP A 1 89 ? 22.698 -4.387 17.673 1.00 25.74 107 ASP A N 1
ATOM 659 C CA . ASP A 1 89 ? 22.779 -5.832 17.452 1.00 28.12 107 ASP A CA 1
ATOM 660 C C . ASP A 1 89 ? 21.477 -6.490 17.913 1.00 26.88 107 ASP A C 1
ATOM 661 O O . ASP A 1 89 ? 20.496 -5.781 18.198 1.00 25.55 107 ASP A O 1
ATOM 666 N N . TYR A 1 90 ? 21.468 -7.824 17.983 1.00 25.06 108 TYR A N 1
ATOM 667 C CA . TYR A 1 90 ? 20.343 -8.617 18.487 1.00 25.38 108 TYR A CA 1
ATOM 668 C C . TYR A 1 90 ? 20.300 -8.607 19.997 1.00 27.46 108 TYR A C 1
ATOM 669 O O . TYR A 1 90 ? 20.487 -9.641 20.641 1.00 29.60 108 TYR A O 1
ATOM 678 N N . ALA A 1 91 ? 20.022 -7.429 20.556 1.00 26.61 109 ALA A N 1
ATOM 679 C CA . ALA A 1 91 ? 20.078 -7.191 22.003 1.00 24.84 109 ALA A CA 1
ATOM 680 C C . ALA A 1 91 ? 18.937 -6.242 22.400 1.00 24.83 109 ALA A C 1
ATOM 681 O O . ALA A 1 91 ? 18.396 -5.583 21.517 1.00 25.13 109 ALA A O 1
ATOM 683 N N . PRO A 1 92 ? 18.568 -6.160 23.716 1.00 22.74 110 PRO A N 1
ATOM 684 C CA . PRO A 1 92 ? 17.526 -5.189 24.101 1.00 22.20 110 PRO A CA 1
ATOM 685 C C . PRO A 1 92 ? 17.781 -3.774 23.514 1.00 20.71 110 PRO A C 1
ATOM 686 O O . PRO A 1 92 ? 18.856 -3.207 23.726 1.00 21.20 110 PRO A O 1
ATOM 690 N N . PRO A 1 93 ? 16.829 -3.237 22.718 1.00 20.03 111 PRO A N 1
ATOM 691 C CA . PRO A 1 93 ? 17.006 -1.882 22.156 1.00 19.46 111 PRO A CA 1
ATOM 692 C C . PRO A 1 93 ? 17.042 -0.787 23.228 1.00 19.54 111 PRO A C 1
ATOM 693 O O . PRO A 1 93 ? 16.432 -0.934 24.302 1.00 19.00 111 PRO A O 1
ATOM 697 N N . SER A 1 94 ? 17.740 0.301 22.916 1.00 19.41 112 SER A N 1
ATOM 698 C CA . SER A 1 94 ? 17.738 1.511 23.753 1.00 21.61 112 SER A CA 1
ATOM 699 C C . SER A 1 94 ? 16.681 2.480 23.273 1.00 20.78 112 SER A C 1
ATOM 700 O O . SER A 1 94 ? 16.278 2.408 22.136 1.00 19.58 112 SER A O 1
ATOM 703 N N . ILE A 1 95 ? 16.352 3.471 24.095 1.00 23.15 113 ILE A N 1
ATOM 704 C CA . ILE A 1 95 ? 15.462 4.562 23.707 1.00 25.04 113 ILE A CA 1
ATOM 705 C C . ILE A 1 95 ? 16.137 5.407 22.632 1.00 26.04 113 ILE A C 1
ATOM 706 O O . ILE A 1 95 ? 17.335 5.706 22.708 1.00 23.26 113 ILE A O 1
ATOM 711 N N . TYR A 1 96 ? 15.362 5.740 21.599 1.00 25.89 114 TYR A N 1
ATOM 712 C CA . TYR A 1 96 ? 15.884 6.479 20.469 1.00 25.31 114 TYR A CA 1
ATOM 713 C C . TYR A 1 96 ? 15.120 7.790 20.419 1.00 28.60 114 TYR A C 1
ATOM 714 O O . TYR A 1 96 ? 13.885 7.802 20.346 1.00 26.11 114 TYR A O 1
ATOM 723 N N . SER A 1 97 ? 15.857 8.894 20.519 1.00 30.16 115 SER A N 1
ATOM 724 C CA . SER A 1 97 ? 15.280 10.200 20.308 1.00 32.62 115 SER A CA 1
ATOM 725 C C . SER A 1 97 ? 15.650 10.626 18.886 1.00 33.71 115 SER A C 1
ATOM 726 O O . SER A 1 97 ? 16.679 10.212 18.328 1.00 39.77 115 SER A O 1
ATOM 729 N N . GLY A 1 98 ? 14.823 11.483 18.321 1.00 29.38 116 GLY A N 1
ATOM 730 C CA . GLY A 1 98 ? 14.746 11.619 16.883 1.00 26.16 116 GLY A CA 1
ATOM 731 C C . GLY A 1 98 ? 13.253 11.682 16.606 1.00 23.23 116 GLY A C 1
ATOM 732 O O . GLY A 1 98 ? 12.726 12.764 16.434 1.00 23.19 116 GLY A O 1
ATOM 733 N N . PRO A 1 99 ? 12.564 10.524 16.615 1.00 21.95 117 PRO A N 1
ATOM 734 C CA . PRO A 1 99 ? 11.174 10.490 16.190 1.00 21.47 117 PRO A CA 1
ATOM 735 C C . PRO A 1 99 ? 10.270 11.253 17.132 1.00 21.25 117 PRO A C 1
ATOM 736 O O . PRO A 1 99 ? 10.542 11.312 18.332 1.00 23.61 117 PRO A O 1
ATOM 740 N N . ARG A 1 100 ? 9.223 11.853 16.582 1.00 21.10 118 ARG A N 1
ATOM 741 C CA . ARG A 1 100 ? 8.224 12.538 17.395 1.00 20.61 118 ARG A CA 1
ATOM 742 C C . ARG A 1 100 ? 6.921 11.761 17.188 1.00 18.40 118 ARG A C 1
ATOM 743 O O . ARG A 1 100 ? 6.410 11.660 16.062 1.00 17.01 118 ARG A O 1
ATOM 751 N N . LEU A 1 101 ? 6.437 11.171 18.271 1.00 15.71 119 LEU A N 1
ATOM 752 C CA . LEU A 1 101 ? 5.318 10.231 18.219 1.00 15.89 119 LEU A CA 1
ATOM 753 C C . LEU A 1 101 ? 4.075 10.801 18.876 1.00 15.30 119 LEU A C 1
ATOM 754 O O . LEU A 1 101 ? 4.126 11.348 19.996 1.00 15.46 119 LEU A O 1
ATOM 759 N N . THR A 1 102 ? 2.945 10.622 18.202 1.00 13.64 120 THR A N 1
ATOM 760 C CA . THR A 1 102 ? 1.680 11.123 18.729 1.00 13.13 120 THR A CA 1
ATOM 761 C C . THR A 1 102 ? 0.727 9.965 18.590 1.00 12.97 120 THR A C 1
ATOM 762 O O . THR A 1 102 ? 0.486 9.512 17.470 1.00 12.59 120 THR A O 1
ATOM 766 N N . ILE A 1 103 ? 0.181 9.499 19.706 1.00 13.31 121 ILE A N 1
ATOM 767 C CA . ILE A 1 103 ? -0.877 8.487 19.641 1.00 13.68 121 ILE A CA 1
ATOM 768 C C . ILE A 1 103 ? -2.173 9.174 19.234 1.00 13.86 121 ILE A C 1
ATOM 769 O O . ILE A 1 103 ? -2.500 10.242 19.755 1.00 13.00 121 ILE A O 1
ATOM 774 N N . LEU A 1 104 ? -2.874 8.546 18.290 1.00 13.51 122 LEU A N 1
ATOM 775 C CA . LEU A 1 104 ? -4.088 9.080 17.663 1.00 12.74 122 LEU A CA 1
ATOM 776 C C . LEU A 1 104 ? -5.290 8.322 18.200 1.00 13.00 122 LEU A C 1
ATOM 777 O O . LEU A 1 104 ? -5.126 7.389 19.007 1.00 13.46 122 LEU A O 1
ATOM 782 N N . GLY A 1 105 ? -6.495 8.686 17.753 1.00 13.27 123 GLY A N 1
ATOM 783 C CA . GLY A 1 105 ? -7.728 8.048 18.220 1.00 13.28 123 GLY A CA 1
ATOM 784 C C . GLY A 1 105 ? -7.906 6.624 17.728 1.00 13.99 123 GLY A C 1
ATOM 785 O O . GLY A 1 105 ? -7.054 6.114 16.984 1.00 13.87 123 GLY A O 1
ATOM 786 N N . SER A 1 106 ? -9.014 5.988 18.130 1.00 14.21 124 SER A N 1
ATOM 787 C CA . SER A 1 106 ? -9.282 4.540 17.918 1.00 14.92 124 SER A CA 1
ATOM 788 C C . SER A 1 106 ? -8.167 3.605 18.465 1.00 14.87 124 SER A C 1
ATOM 789 O O . SER A 1 106 ? -8.056 2.453 18.064 1.00 14.82 124 SER A O 1
ATOM 792 N N . SER A 1 107 ? -7.355 4.120 19.392 1.00 15.54 125 SER A N 1
ATOM 793 C CA . SER A 1 107 ? -6.348 3.342 20.087 1.00 15.01 125 SER A CA 1
ATOM 794 C C . SER A 1 107 ? -6.894 2.831 21.429 1.00 15.52 125 SER A C 1
ATOM 795 O O . SER A 1 107 ? -7.854 3.385 21.968 1.00 15.84 125 SER A O 1
ATOM 798 N N . GLY A 1 108 ? -6.256 1.785 21.958 1.00 15.00 126 GLY A N 1
ATOM 799 C CA . GLY A 1 108 ? -6.620 1.194 23.258 1.00 14.89 126 GLY A CA 1
ATOM 800 C C . GLY A 1 108 ? -7.080 -0.233 23.046 1.00 15.16 126 GLY A C 1
ATOM 801 O O . GLY A 1 108 ? -6.568 -0.918 22.153 1.00 14.04 126 GLY A O 1
ATOM 802 N N . THR A 1 109 ? -8.040 -0.683 23.853 1.00 15.39 127 THR A N 1
ATOM 803 C CA . THR A 1 109 ? -8.553 -2.039 23.732 1.00 17.22 127 THR A CA 1
ATOM 804 C C . THR A 1 109 ? -10.063 -2.111 23.849 1.00 18.93 127 THR A C 1
ATOM 805 O O . THR A 1 109 ? -10.662 -1.319 24.578 1.00 20.42 127 THR A O 1
ATOM 809 N N . ASN A 1 110 ? -10.672 -3.021 23.093 1.00 20.84 128 ASN A N 1
ATOM 810 C CA . ASN A 1 110 ? -12.110 -3.311 23.245 1.00 23.35 128 ASN A CA 1
ATOM 811 C C . ASN A 1 110 ? -12.300 -4.662 23.950 1.00 24.93 128 ASN A C 1
ATOM 812 O O . ASN A 1 110 ? -13.421 -5.177 24.041 1.00 26.94 128 ASN A O 1
ATOM 817 N N . GLY A 1 111 ? -11.191 -5.216 24.444 1.00 24.61 129 GLY A N 1
ATOM 818 C CA . GLY A 1 111 ? -11.182 -6.535 25.067 1.00 23.13 129 GLY A CA 1
ATOM 819 C C . GLY A 1 111 ? -11.045 -7.694 24.092 1.00 23.07 129 GLY A C 1
ATOM 820 O O . GLY A 1 111 ? -10.811 -8.815 24.518 1.00 23.47 129 GLY A O 1
ATOM 821 N N . ASN A 1 112 ? -11.217 -7.433 22.799 1.00 21.97 130 ASN A N 1
ATOM 822 C CA . ASN A 1 112 ? -11.006 -8.419 21.747 1.00 23.01 130 ASN A CA 1
ATOM 823 C C . ASN A 1 112 ? -9.693 -8.109 20.996 1.00 21.01 130 ASN A C 1
ATOM 824 O O . ASN A 1 112 ? -8.882 -8.997 20.772 1.00 18.63 130 ASN A O 1
ATOM 829 N N . ILE A 1 113 ? -9.517 -6.841 20.607 1.00 19.31 131 ILE A N 1
ATOM 830 C CA . ILE A 1 113 ? -8.298 -6.368 19.976 1.00 18.34 131 ILE A CA 1
ATOM 831 C C . ILE A 1 113 ? -7.642 -5.301 20.827 1.00 16.64 131 ILE A C 1
ATOM 832 O O . ILE A 1 113 ? -8.296 -4.682 21.670 1.00 15.98 131 ILE A O 1
ATOM 837 N N . GLN A 1 114 ? -6.338 -5.122 20.634 1.00 15.64 132 GLN A N 1
ATOM 838 C CA . GLN A 1 114 ? -5.678 -3.855 20.987 1.00 15.02 132 GLN A CA 1
ATOM 839 C C . GLN A 1 114 ? -5.238 -3.105 19.705 1.00 14.36 132 GLN A C 1
ATOM 840 O O . GLN A 1 114 ? -4.870 -3.725 18.689 1.00 13.51 132 GLN A O 1
ATOM 846 N N . ARG A 1 115 ? -5.271 -1.778 19.767 1.00 13.33 133 ARG A N 1
ATOM 847 C CA . ARG A 1 115 ? -4.841 -0.949 18.645 1.00 13.74 133 ARG A CA 1
ATOM 848 C C . ARG A 1 115 ? -3.947 0.175 19.113 1.00 13.19 133 ARG A C 1
ATOM 849 O O . ARG A 1 115 ? -4.230 0.820 20.145 1.00 13.07 133 ARG A O 1
ATOM 857 N N . ILE A 1 116 ? -2.851 0.409 18.385 1.00 12.55 134 ILE A N 1
ATOM 858 C CA . ILE A 1 116 ? -2.068 1.630 18.665 1.00 12.00 134 ILE A CA 1
ATOM 859 C C . ILE A 1 116 ? -1.911 2.355 17.341 1.00 11.76 134 ILE A C 1
ATOM 860 O O . ILE A 1 116 ? -1.192 1.876 16.451 1.00 10.91 134 ILE A O 1
ATOM 865 N N . VAL A 1 117 ? -2.578 3.504 17.222 1.00 11.26 135 VAL A N 1
ATOM 866 C CA . VAL A 1 117 ? -2.553 4.259 15.987 1.00 11.35 135 VAL A CA 1
ATOM 867 C C . VAL A 1 117 ? -1.675 5.473 16.277 1.00 11.92 135 VAL A C 1
ATOM 868 O O . VAL A 1 117 ? -1.842 6.145 17.297 1.00 11.13 135 VAL A O 1
ATOM 872 N N . TYR A 1 118 ? -0.723 5.757 15.397 1.00 12.75 136 TYR A N 1
ATOM 873 C CA . TYR A 1 118 ? 0.261 6.760 15.758 1.00 12.76 136 TYR A CA 1
ATOM 874 C C . TYR A 1 118 ? 0.685 7.598 14.557 1.00 13.61 136 TYR A C 1
ATOM 875 O O . TYR A 1 118 ? 0.611 7.146 13.404 1.00 13.30 136 TYR A O 1
ATOM 884 N N . ARG A 1 119 ? 1.079 8.832 14.858 1.00 13.40 137 ARG A N 1
ATOM 885 C CA . ARG A 1 119 ? 1.795 9.672 13.921 1.00 13.58 137 ARG A CA 1
ATOM 886 C C . ARG A 1 119 ? 3.276 9.622 14.251 1.00 13.55 137 ARG A C 1
ATOM 887 O O . ARG A 1 119 ? 3.662 9.736 15.392 1.00 13.18 137 ARG A O 1
ATOM 895 N N . CYS A 1 120 ? 4.113 9.489 13.227 1.00 15.06 138 CYS A N 1
ATOM 896 C CA . CYS A 1 120 ? 5.556 9.399 13.428 1.00 15.63 138 CYS A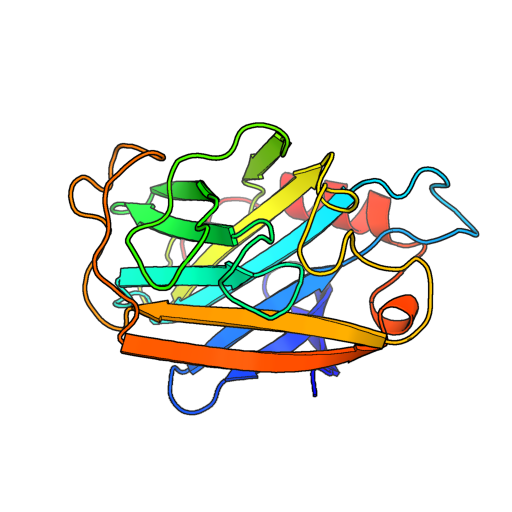 CA 1
ATOM 897 C C . CYS A 1 120 ? 6.198 10.474 12.595 1.00 16.43 138 CYS A C 1
ATOM 898 O O . CYS A 1 120 ? 6.281 10.350 11.362 1.00 16.29 138 CYS A O 1
ATOM 901 N N . GLN A 1 121 ? 6.685 11.510 13.252 1.00 17.20 139 GLN A N 1
ATOM 902 C CA . GLN A 1 121 ? 7.337 12.588 12.524 1.00 19.11 139 GLN A CA 1
ATOM 903 C C . GLN A 1 121 ? 8.813 12.519 12.751 1.00 20.47 139 GLN A C 1
ATOM 904 O O . GLN A 1 121 ? 9.255 12.122 13.842 1.00 20.12 139 GLN A O 1
ATOM 910 N N . ASN A 1 122 ? 9.570 12.948 11.743 1.00 22.19 140 ASN A N 1
ATOM 911 C CA . ASN A 1 122 ? 11.025 12.792 11.747 1.00 23.53 140 ASN A CA 1
ATOM 912 C C . ASN A 1 122 ? 11.388 11.295 11.846 1.00 23.50 140 ASN A C 1
ATOM 913 O O . ASN A 1 122 ? 12.183 10.863 12.697 1.00 25.18 140 ASN A O 1
ATOM 918 N N . CYS A 1 123 ? 10.753 10.501 10.991 1.00 22.08 141 CYS A N 1
ATOM 919 C CA . CYS A 1 123 ? 10.878 9.061 11.022 1.00 21.34 141 CYS A CA 1
ATOM 920 C C . CYS A 1 123 ? 11.240 8.494 9.665 1.00 20.71 141 CYS A C 1
ATOM 921 O O . CYS A 1 123 ? 11.103 7.299 9.467 1.00 20.31 141 CYS A O 1
ATOM 924 N N . THR A 1 124 ? 11.636 9.337 8.706 1.00 18.14 142 THR A N 1
ATOM 925 C CA . THR A 1 124 ? 11.882 8.818 7.357 1.00 18.29 142 THR A CA 1
ATOM 926 C C . THR A 1 124 ? 13.359 8.937 6.943 1.00 18.19 142 THR A C 1
ATOM 927 O O . THR A 1 124 ? 13.724 8.455 5.890 1.00 18.05 142 THR A O 1
ATOM 931 N N . ARG A 1 125 ? 14.177 9.601 7.766 1.00 19.66 143 ARG A N 1
ATOM 932 C CA . ARG A 1 125 ? 15.639 9.676 7.559 1.00 21.38 143 ARG A CA 1
ATOM 933 C C . ARG A 1 125 ? 16.369 9.339 8.843 1.00 20.47 143 ARG A C 1
ATOM 934 O O . ARG A 1 125 ? 15.957 9.772 9.927 1.00 20.33 143 ARG A O 1
ATOM 942 N N . TRP A 1 126 ? 17.429 8.549 8.735 1.00 19.11 144 TRP A N 1
ATOM 943 C CA . TRP A 1 126 ? 18.290 8.260 9.893 1.00 20.79 144 TRP A CA 1
ATOM 944 C C . TRP A 1 126 ? 19.695 7.821 9.478 1.00 21.21 144 TRP A C 1
ATOM 945 O O . TRP A 1 126 ? 19.931 7.475 8.334 1.00 21.95 144 TRP A O 1
ATOM 956 N N . THR A 1 127 ? 20.618 7.759 10.418 1.00 24.03 145 THR A N 1
ATOM 957 C CA . THR A 1 127 ? 21.984 7.375 10.021 1.00 26.95 145 THR A CA 1
ATOM 958 C C . THR A 1 127 ? 22.188 5.892 10.288 1.00 25.63 145 THR A C 1
ATOM 959 O O . THR A 1 127 ? 21.946 5.409 11.379 1.00 32.66 145 THR A O 1
ATOM 963 N N . GLY A 1 128 ? 22.585 5.160 9.271 1.00 24.05 146 GLY A N 1
ATOM 964 C CA . GLY A 1 128 ? 22.830 3.747 9.415 1.00 22.84 146 GLY A CA 1
ATOM 965 C C . GLY A 1 128 ? 21.649 2.958 8.917 1.00 21.17 146 GLY A C 1
ATOM 966 O O . GLY A 1 128 ? 20.627 3.538 8.545 1.00 19.49 146 GLY A O 1
ATOM 967 N N . GLY A 1 129 ? 21.805 1.639 8.922 1.00 19.17 147 GLY A N 1
ATOM 968 C CA . GLY A 1 129 ? 20.792 0.713 8.436 1.00 18.73 147 GLY A CA 1
ATOM 969 C C . GLY A 1 129 ? 20.401 1.037 7.009 1.00 19.90 147 GLY A C 1
ATOM 970 O O . GLY A 1 129 ? 21.280 1.281 6.137 1.00 18.65 147 GLY A O 1
ATOM 971 N N . ALA A 1 130 ? 19.089 1.073 6.773 1.00 16.81 148 ALA A N 1
ATOM 972 C CA . ALA A 1 130 ? 18.552 1.428 5.466 1.00 16.81 148 ALA A CA 1
ATOM 973 C C . ALA A 1 130 ? 18.759 2.908 5.117 1.00 16.13 148 ALA A C 1
ATOM 974 O O . ALA A 1 130 ? 18.648 3.289 3.944 1.00 16.12 148 ALA A O 1
ATOM 976 N N . GLY A 1 131 ? 19.031 3.743 6.123 1.00 15.50 149 GLY A N 1
ATOM 977 C CA . GLY A 1 131 ? 19.280 5.157 5.909 1.00 15.66 149 GLY A CA 1
ATOM 978 C C . GLY A 1 131 ? 18.013 5.999 5.863 1.00 16.36 149 GLY A C 1
ATOM 979 O O . GLY A 1 131 ? 18.074 7.230 5.999 1.00 19.01 149 GLY A O 1
ATOM 980 N N . GLY A 1 132 ? 16.864 5.350 5.668 1.00 16.71 150 GLY A N 1
ATOM 981 C CA . GLY A 1 132 ? 15.577 6.048 5.623 1.00 16.60 150 GLY A CA 1
ATOM 982 C C . GLY A 1 132 ? 14.501 5.264 4.905 1.00 16.69 150 GLY A C 1
ATOM 983 O O . GLY A 1 132 ? 14.720 4.133 4.494 1.00 15.85 150 GLY A O 1
ATOM 984 N N . ILE A 1 133 ? 13.313 5.847 4.799 1.00 17.84 151 ILE A N 1
ATOM 985 C CA . ILE A 1 133 ? 12.237 5.257 4.015 1.00 18.50 151 ILE A CA 1
ATOM 986 C C . ILE A 1 133 ? 12.293 5.997 2.672 1.00 20.34 151 ILE A C 1
ATOM 987 O O . ILE A 1 133 ? 12.189 7.224 2.656 1.00 21.32 151 ILE A O 1
ATOM 992 N N . PRO A 1 134 ? 12.459 5.270 1.544 1.00 22.63 152 PRO A N 1
ATOM 993 C CA . PRO A 1 134 ? 12.573 5.969 0.244 1.00 25.14 152 PRO A CA 1
ATOM 994 C C . PRO A 1 134 ? 11.294 6.729 -0.152 1.00 27.34 152 PRO A C 1
ATOM 995 O O . PRO A 1 134 ? 10.206 6.416 0.348 1.00 24.96 152 PRO A O 1
ATOM 999 N N . THR A 1 135 ? 11.430 7.722 -1.034 1.00 30.63 153 THR A N 1
ATOM 1000 C CA . THR A 1 135 ? 10.271 8.484 -1.539 1.00 32.14 153 THR A CA 1
ATOM 1001 C C . THR A 1 135 ? 9.463 7.584 -2.464 1.00 30.64 153 THR A C 1
ATOM 1002 O O . THR A 1 135 ? 8.233 7.619 -2.457 1.00 28.40 153 THR A O 1
ATOM 1006 N N . THR A 1 136 ? 10.175 6.809 -3.282 1.00 32.13 154 THR A N 1
ATOM 1007 C CA . THR A 1 136 ? 9.555 5.889 -4.231 1.00 31.32 154 THR A CA 1
ATOM 1008 C C . THR A 1 136 ? 10.308 4.563 -4.230 1.00 29.73 154 THR A C 1
ATOM 1009 O O . THR A 1 136 ? 11.472 4.468 -3.797 1.00 30.36 154 THR A O 1
ATOM 1013 N N . GLY A 1 137 ? 9.654 3.536 -4.744 1.00 28.46 155 GLY A N 1
ATOM 1014 C CA . GLY A 1 137 ? 10.318 2.251 -4.915 1.00 28.29 155 GLY A CA 1
ATOM 1015 C C . GLY A 1 137 ? 10.011 1.328 -3.752 1.00 28.39 155 GLY A C 1
ATOM 1016 O O . GLY A 1 137 ? 8.949 1.427 -3.127 1.00 29.85 155 GLY A O 1
ATOM 1017 N N . SER A 1 138 ? 10.930 0.412 -3.479 1.00 26.59 156 SER A N 1
ATOM 1018 C CA . SER A 1 138 ? 10.676 -0.609 -2.486 1.00 26.67 156 SER A CA 1
ATOM 1019 C C . SER A 1 138 ? 11.243 -0.224 -1.127 1.00 24.66 156 SER A C 1
ATOM 1020 O O . SER A 1 138 ? 12.361 0.294 -1.007 1.00 24.71 156 SER A O 1
ATOM 1023 N N . ALA A 1 139 ? 10.435 -0.470 -0.114 1.00 20.44 157 ALA A N 1
ATOM 1024 C CA . ALA A 1 139 ? 10.894 -0.448 1.243 1.00 20.14 157 ALA A CA 1
ATOM 1025 C C . ALA A 1 139 ? 10.824 -1.875 1.826 1.00 19.76 157 ALA A C 1
ATOM 1026 O O . ALA A 1 139 ? 10.006 -2.693 1.388 1.00 19.09 157 ALA A O 1
ATOM 1028 N N . VAL A 1 140 ? 11.724 -2.188 2.761 1.00 18.39 158 VAL A N 1
ATOM 1029 C CA . VAL A 1 140 ? 11.623 -3.419 3.559 1.00 17.40 158 VAL A CA 1
ATOM 1030 C C . VAL A 1 140 ? 11.376 -2.996 5.002 1.00 16.23 158 VAL A C 1
ATOM 1031 O O . VAL A 1 140 ? 12.193 -2.289 5.575 1.00 14.68 158 VAL A O 1
ATOM 1035 N N . PHE A 1 141 ? 10.245 -3.436 5.561 1.00 14.99 159 PHE A N 1
ATOM 1036 C CA . PHE A 1 141 ? 9.917 -3.165 6.966 1.00 15.74 159 PHE A CA 1
ATOM 1037 C C . PHE A 1 141 ? 10.039 -4.445 7.759 1.00 14.79 159 PHE A C 1
ATOM 1038 O O . PHE A 1 141 ? 9.779 -5.554 7.247 1.00 14.69 159 PHE A O 1
ATOM 1046 N N . GLY A 1 142 ? 10.381 -4.281 9.028 1.00 14.21 160 GLY A N 1
ATOM 1047 C CA . GLY A 1 142 ? 10.350 -5.386 9.966 1.00 13.19 160 GLY A CA 1
ATOM 1048 C C . GLY A 1 142 ? 9.059 -5.338 10.764 1.00 12.49 160 GLY A C 1
ATOM 1049 O O . GLY A 1 142 ? 8.379 -4.278 10.850 1.00 12.19 160 GLY A O 1
ATOM 1050 N N . TRP A 1 143 ? 8.661 -6.504 11.273 1.00 11.46 161 TRP A N 1
ATOM 1051 C CA . TRP A 1 143 ? 7.532 -6.585 12.219 1.00 11.81 161 TRP A CA 1
ATOM 1052 C C . TRP A 1 143 ? 8.007 -7.432 13.399 1.00 11.43 161 TRP A C 1
ATOM 1053 O O . TRP A 1 143 ? 8.832 -8.338 13.218 1.00 11.58 161 TRP A O 1
ATOM 1064 N N . ALA A 1 144 ? 7.500 -7.146 14.592 1.00 11.06 162 ALA A N 1
ATOM 1065 C CA . ALA A 1 144 ? 7.883 -7.896 15.788 1.00 11.43 162 ALA A CA 1
ATOM 1066 C C . ALA A 1 144 ? 6.699 -7.929 16.748 1.00 11.38 162 ALA A C 1
ATOM 1067 O O . ALA A 1 144 ? 5.885 -6.982 16.786 1.00 11.40 162 ALA A O 1
ATOM 1069 N N . PHE A 1 145 ? 6.605 -9.002 17.534 1.00 11.20 163 PHE A N 1
ATOM 1070 C CA . PHE A 1 145 ? 5.396 -9.253 18.279 1.00 11.53 163 PHE A CA 1
ATOM 1071 C C . PHE A 1 145 ? 5.727 -10.094 19.478 1.00 11.99 163 PHE A C 1
ATOM 1072 O O . PHE A 1 145 ? 6.424 -11.106 19.346 1.00 11.63 163 PHE A O 1
ATOM 1080 N N . HIS A 1 146 ? 5.238 -9.681 20.651 1.00 11.86 164 HIS A N 1
ATOM 1081 C CA . HIS A 1 146 ? 5.236 -10.581 21.806 1.00 12.00 164 HIS A CA 1
ATOM 1082 C C . HIS A 1 146 ? 3.811 -11.034 22.059 1.00 12.12 164 HIS A C 1
ATOM 1083 O O . HIS A 1 146 ? 2.930 -10.225 22.386 1.00 12.22 164 HIS A O 1
ATOM 1090 N N . SER A 1 147 ? 3.576 -12.324 21.899 1.00 12.86 165 SER A N 1
ATOM 1091 C CA . SER A 1 147 ? 2.215 -12.879 21.956 1.00 12.81 165 SER A CA 1
ATOM 1092 C C . SER A 1 147 ? 1.535 -12.825 23.316 1.00 12.83 165 SER A C 1
ATOM 1093 O O . SER A 1 147 ? 0.314 -13.009 23.401 1.00 12.85 165 SER A O 1
ATOM 1096 N N . THR A 1 148 ? 2.285 -12.617 24.398 1.00 12.23 166 THR A N 1
ATOM 1097 C CA . THR A 1 148 ? 1.669 -12.736 25.755 1.00 12.68 166 THR A CA 1
ATOM 1098 C C . THR A 1 148 ? 2.032 -11.654 26.750 1.00 13.10 166 THR A C 1
ATOM 1099 O O . THR A 1 148 ? 1.212 -11.312 27.583 1.00 13.30 166 THR A O 1
ATOM 1103 N N . THR A 1 149 ? 3.271 -11.163 26.704 1.00 13.33 167 THR A N 1
ATOM 1104 C CA . THR A 1 149 ? 3.799 -10.495 27.876 1.00 14.86 167 THR A CA 1
ATOM 1105 C C . THR A 1 149 ? 4.100 -9.025 27.596 1.00 15.12 167 THR A C 1
ATOM 1106 O O . THR A 1 149 ? 4.901 -8.703 26.692 1.00 14.42 167 THR A O 1
ATOM 1110 N N . LYS A 1 150 ? 3.439 -8.152 28.370 1.00 16.65 168 LYS A N 1
ATOM 1111 C CA . LYS A 1 150 ? 3.630 -6.682 28.310 1.00 16.31 168 LYS A CA 1
ATOM 1112 C C . LYS A 1 150 ? 5.059 -6.255 28.641 1.00 15.57 168 LYS A C 1
ATOM 1113 O O . LYS A 1 150 ? 5.812 -7.029 29.256 1.00 14.11 168 LYS A O 1
ATOM 1119 N N . PRO A 1 151 ? 5.436 -5.006 28.248 1.00 15.10 169 PRO A N 1
ATOM 1120 C CA . PRO A 1 151 ? 6.688 -4.486 28.779 1.00 15.57 169 PRO A CA 1
ATOM 1121 C C . PRO A 1 151 ? 6.653 -4.525 30.323 1.00 15.76 169 PRO A C 1
ATOM 1122 O O . PRO A 1 151 ? 5.582 -4.509 30.937 1.00 14.69 169 PRO A O 1
ATOM 1126 N N . LEU A 1 152 ? 7.831 -4.624 30.926 1.00 18.16 170 LEU A N 1
ATOM 1127 C CA . LEU A 1 152 ? 7.965 -4.978 32.359 1.00 19.09 170 LEU A CA 1
ATOM 1128 C C . LEU A 1 152 ? 7.277 -3.982 33.252 1.00 18.68 170 LEU A C 1
ATOM 1129 O O . LEU A 1 152 ? 6.696 -4.367 34.264 1.00 18.84 170 LEU A O 1
ATOM 1134 N N . THR A 1 153 ? 7.356 -2.705 32.878 1.00 16.99 171 THR A N 1
ATOM 1135 C CA . THR A 1 153 ? 6.675 -1.632 33.602 1.00 18.27 171 THR A CA 1
ATOM 1136 C C . THR A 1 153 ? 5.777 -0.891 32.589 1.00 17.23 171 THR A C 1
ATOM 1137 O O . THR A 1 153 ? 6.148 0.128 32.047 1.00 16.68 171 THR A O 1
ATOM 1141 N N . PRO A 1 154 ? 4.577 -1.438 32.334 1.00 17.68 172 PRO A N 1
ATOM 1142 C CA . PRO A 1 154 ? 3.788 -1.002 31.172 1.00 16.98 172 PRO A CA 1
ATOM 1143 C C . PRO A 1 154 ? 3.260 0.442 31.255 1.00 16.88 172 PRO A C 1
ATOM 1144 O O . PRO A 1 154 ? 2.849 0.992 30.243 1.00 15.67 172 PRO A O 1
ATOM 1148 N N . SER A 1 155 ? 3.307 1.062 32.438 1.00 17.74 173 SER A N 1
ATOM 1149 C CA . SER A 1 155 ? 2.969 2.494 32.581 1.00 18.62 173 SER A CA 1
ATOM 1150 C C . SER A 1 155 ? 4.008 3.440 31.963 1.00 19.09 173 SER A C 1
ATOM 1151 O O . SER A 1 155 ? 3.689 4.586 31.656 1.00 20.93 173 SER A O 1
ATOM 1154 N N . ASP A 1 156 ? 5.240 2.969 31.775 1.00 20.20 174 ASP A N 1
ATOM 1155 C CA . ASP A 1 156 ? 6.364 3.810 31.314 1.00 21.09 174 ASP A CA 1
ATOM 1156 C C . ASP A 1 156 ? 6.640 3.509 29.817 1.00 18.98 174 ASP A C 1
ATOM 1157 O O . ASP A 1 156 ? 6.939 2.373 29.465 1.00 17.69 174 ASP A O 1
ATOM 1162 N N . PRO A 1 157 ? 6.590 4.545 28.950 1.00 19.10 175 PRO A N 1
ATOM 1163 C CA . PRO A 1 157 ? 6.898 4.341 27.533 1.00 18.48 175 PRO A CA 1
ATOM 1164 C C . PRO A 1 157 ? 8.344 3.906 27.341 1.00 17.82 175 PRO A C 1
ATOM 1165 O O . PRO A 1 157 ? 8.668 3.335 26.303 1.00 17.72 175 PRO A O 1
ATOM 1169 N N . SER A 1 158 ? 9.196 4.132 28.331 1.00 17.24 176 SER A N 1
ATOM 1170 C CA . SER A 1 158 ? 10.599 3.632 28.221 1.00 19.07 176 SER A CA 1
ATOM 1171 C C . SER A 1 158 ? 10.855 2.271 28.863 1.00 17.11 176 SER A C 1
ATOM 1172 O O . SER A 1 158 ? 12.016 1.845 29.011 1.00 18.64 176 SER A O 1
ATOM 1175 N N . SER A 1 159 ? 9.781 1.593 29.235 1.00 16.67 177 SER A N 1
ATOM 1176 C CA . SER A 1 159 ? 9.847 0.250 29.836 1.00 16.94 177 SER A CA 1
ATOM 1177 C C . SER A 1 159 ? 10.771 -0.703 29.098 1.00 16.42 177 SER A C 1
ATOM 1178 O O . SER A 1 159 ? 10.761 -0.764 27.874 1.00 16.63 177 SER A O 1
ATOM 1181 N N . GLY A 1 160 ? 11.562 -1.444 29.858 1.00 16.77 178 GLY A N 1
ATOM 1182 C CA . GLY A 1 160 ? 12.189 -2.669 29.340 1.00 16.93 178 GLY A CA 1
ATOM 1183 C C . GLY A 1 160 ? 11.144 -3.660 28.840 1.00 16.57 178 GLY A C 1
ATOM 1184 O O . GLY A 1 160 ? 9.960 -3.643 29.257 1.00 16.28 178 GLY A O 1
ATOM 1185 N N . LEU A 1 161 ? 11.571 -4.511 27.926 1.00 17.54 179 LEU A N 1
ATOM 1186 C CA . LEU A 1 161 ? 10.661 -5.510 27.364 1.00 18.03 179 LEU A CA 1
ATOM 1187 C C . LEU A 1 161 ? 11.374 -6.834 27.073 1.00 17.94 179 LEU A C 1
ATOM 1188 O O . LEU A 1 161 ? 12.588 -6.878 26.884 1.00 17.89 179 LEU A O 1
ATOM 1193 N N . TYR A 1 162 ? 10.609 -7.906 27.037 1.00 17.44 180 TYR A N 1
ATOM 1194 C CA . TYR A 1 162 ? 11.138 -9.212 26.633 1.00 17.13 180 TYR A CA 1
ATOM 1195 C C . TYR A 1 162 ? 11.185 -9.274 25.116 1.00 17.50 180 TYR A C 1
ATOM 1196 O O . TYR A 1 162 ? 10.338 -8.679 24.431 1.00 15.13 180 TYR A O 1
ATOM 1205 N N . ARG A 1 163 ? 12.195 -9.983 24.616 1.00 16.71 181 ARG A N 1
ATOM 1206 C CA . ARG A 1 163 ? 12.314 -10.358 23.219 1.00 17.84 181 ARG A CA 1
ATOM 1207 C C . ARG A 1 163 ? 10.988 -10.872 22.653 1.00 15.90 181 ARG A C 1
ATOM 1208 O O . ARG A 1 163 ? 10.298 -11.659 23.290 1.00 14.80 181 ARG A O 1
ATOM 1216 N N . HIS A 1 164 ? 10.658 -10.409 21.448 1.00 14.73 182 HIS A N 1
ATOM 1217 C CA . HIS A 1 164 ? 9.485 -10.847 20.678 1.00 13.97 182 HIS A CA 1
ATOM 1218 C C . HIS A 1 164 ? 9.417 -12.368 20.591 1.00 13.60 182 HIS A C 1
ATOM 1219 O O . HIS A 1 164 ? 10.441 -13.035 20.525 1.00 14.66 182 HIS A O 1
ATOM 1226 N N . SER A 1 165 ? 8.216 -12.912 20.605 1.00 13.88 183 SER A N 1
ATOM 1227 C CA . SER A 1 165 ? 8.026 -14.307 20.291 1.00 14.48 183 SER A CA 1
ATOM 1228 C C . SER A 1 165 ? 8.110 -14.536 18.776 1.00 15.16 183 SER A C 1
ATOM 1229 O O . SER A 1 165 ? 8.444 -15.647 18.328 1.00 15.10 183 SER A O 1
ATOM 1232 N N . HIS A 1 166 ? 7.806 -13.495 17.994 1.00 14.50 184 HIS A N 1
ATOM 1233 C CA . HIS A 1 166 ? 7.737 -13.601 16.533 1.00 14.60 184 HIS A CA 1
ATOM 1234 C C . HIS A 1 166 ? 8.321 -12.349 15.942 1.00 14.68 184 HIS A C 1
ATOM 1235 O O . HIS A 1 166 ? 8.030 -11.240 16.419 1.00 13.98 184 HIS A O 1
ATOM 1242 N N . ALA A 1 167 ? 9.110 -12.509 14.883 1.00 13.75 185 ALA A N 1
ATOM 1243 C CA . ALA A 1 167 ? 9.588 -11.346 14.113 1.00 14.40 185 ALA A CA 1
ATOM 1244 C C . ALA A 1 167 ? 10.056 -11.784 12.722 1.00 14.62 185 ALA A C 1
ATOM 1245 O O . ALA A 1 167 ? 10.596 -12.877 12.571 1.00 14.97 185 ALA A O 1
ATOM 1247 N N . ALA A 1 168 ? 9.833 -10.940 11.717 1.00 14.42 186 ALA A N 1
ATOM 1248 C CA . ALA A 1 168 ? 10.417 -11.131 10.389 1.00 14.32 186 ALA A CA 1
ATOM 1249 C C . ALA A 1 168 ? 10.345 -9.813 9.614 1.00 14.34 186 ALA A C 1
ATOM 1250 O O . ALA A 1 168 ? 10.321 -8.752 10.229 1.00 12.66 186 ALA A O 1
ATOM 1252 N N . GLN A 1 169 ? 10.382 -9.873 8.284 1.00 15.79 187 GLN A N 1
ATOM 1253 C CA . GLN A 1 169 ? 10.513 -8.677 7.435 1.00 17.11 187 GLN A CA 1
ATOM 1254 C C . GLN A 1 169 ? 9.688 -8.909 6.212 1.00 17.75 187 GLN A C 1
ATOM 1255 O O . GLN A 1 169 ? 9.443 -10.062 5.831 1.00 17.35 187 GLN A O 1
ATOM 1261 N N . TYR A 1 170 ? 9.314 -7.823 5.542 1.00 17.62 188 TYR A N 1
ATOM 1262 C CA . TYR A 1 170 ? 8.642 -7.940 4.241 1.00 17.72 188 TYR A CA 1
ATOM 1263 C C . TYR A 1 170 ? 8.958 -6.702 3.429 1.00 18.09 188 TYR A C 1
ATOM 1264 O O . TYR A 1 170 ? 9.215 -5.640 4.003 1.00 18.45 188 TYR A O 1
ATOM 1273 N N . GLY A 1 171 ? 8.947 -6.862 2.103 1.00 18.19 189 GLY A N 1
ATOM 1274 C CA . GLY A 1 171 ? 9.070 -5.757 1.168 1.00 19.86 189 GLY A CA 1
ATOM 1275 C C . GLY A 1 171 ? 7.709 -5.152 0.845 1.00 20.93 189 GLY A C 1
ATOM 1276 O O . GLY A 1 171 ? 6.671 -5.822 0.905 1.00 19.96 189 GLY A O 1
ATOM 1277 N N . PHE A 1 172 ? 7.699 -3.862 0.552 1.00 21.90 190 PHE A N 1
ATOM 1278 C CA . PHE A 1 172 ? 6.491 -3.270 -0.025 1.00 24.94 190 PHE A CA 1
ATOM 1279 C C . PHE A 1 172 ? 6.771 -2.027 -0.856 1.00 24.08 190 PHE A C 1
ATOM 1280 O O . PHE A 1 172 ? 7.811 -1.367 -0.701 1.00 23.31 190 PHE A O 1
ATOM 1288 N N . ASP A 1 173 ? 5.781 -1.709 -1.680 1.00 22.99 191 ASP A N 1
ATOM 1289 C CA . ASP A 1 173 ? 5.797 -0.562 -2.558 1.00 22.16 191 ASP A CA 1
ATOM 1290 C C . ASP A 1 173 ? 5.361 0.657 -1.754 1.00 20.19 191 ASP A C 1
ATOM 1291 O O . ASP A 1 173 ? 4.181 0.798 -1.403 1.00 19.68 191 ASP A O 1
ATOM 1296 N N . ILE A 1 174 ? 6.308 1.551 -1.493 1.00 20.65 192 ILE A N 1
ATOM 1297 C CA . ILE A 1 174 ? 6.067 2.748 -0.646 1.00 21.06 192 ILE A CA 1
ATOM 1298 C C . ILE A 1 174 ? 5.102 3.731 -1.320 1.00 21.45 192 ILE A C 1
ATOM 1299 O O . ILE A 1 174 ? 4.202 4.266 -0.670 1.00 19.23 192 ILE A O 1
ATOM 1304 N N . GLY A 1 175 ? 5.297 3.960 -2.626 1.00 21.06 193 GLY A N 1
ATOM 1305 C CA . GLY A 1 175 ? 4.415 4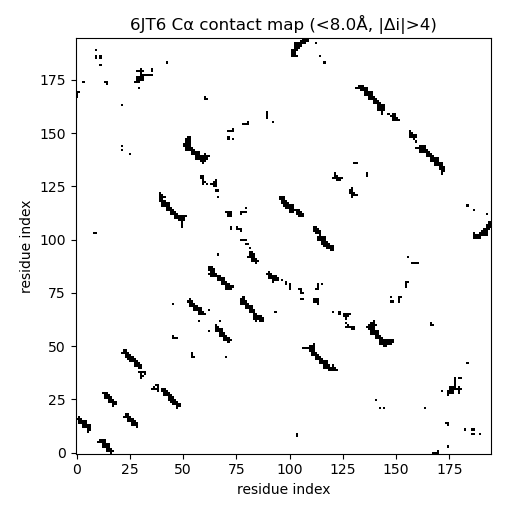.812 -3.410 1.00 22.62 193 GLY A CA 1
ATOM 1306 C C . GLY A 1 175 ? 2.960 4.395 -3.364 1.00 22.88 193 GLY A C 1
ATOM 1307 O O . GLY A 1 175 ? 2.071 5.233 -3.396 1.00 25.22 193 GLY A O 1
ATOM 1308 N N . ASN A 1 176 ? 2.721 3.097 -3.265 1.00 24.15 194 ASN A N 1
ATOM 1309 C CA . ASN A 1 176 ? 1.385 2.581 -3.035 1.00 26.67 194 ASN A CA 1
ATOM 1310 C C . ASN A 1 176 ? 0.779 2.902 -1.667 1.00 26.27 194 ASN A C 1
ATOM 1311 O O . ASN A 1 176 ? -0.457 2.850 -1.506 1.00 26.00 194 ASN A O 1
ATOM 1316 N N . ALA A 1 177 ? 1.636 3.204 -0.688 1.00 23.13 195 ALA A N 1
ATOM 1317 C CA . ALA A 1 177 ? 1.201 3.571 0.658 1.00 23.11 195 ALA A CA 1
ATOM 1318 C C . ALA A 1 177 ? 1.036 5.106 0.788 1.00 23.36 195 ALA A C 1
ATOM 1319 O O . ALA A 1 177 ? 0.489 5.595 1.785 1.00 22.39 195 ALA A O 1
ATOM 1321 N N . ARG A 1 178 ? 1.488 5.850 -0.234 1.00 22.31 196 ARG A N 1
ATOM 1322 C CA . ARG A 1 178 ? 1.378 7.324 -0.271 1.00 22.08 196 ARG A CA 1
ATOM 1323 C C . ARG A 1 178 ? -0.003 7.780 -0.759 1.00 22.32 196 ARG A C 1
ATOM 1324 O O . ARG A 1 178 ? -0.577 7.162 -1.632 1.00 21.31 196 ARG A O 1
ATOM 1332 N N . THR A 1 179 ? -0.540 8.852 -0.171 1.00 20.67 197 THR A N 1
ATOM 1333 C CA . THR A 1 179 ? -1.872 9.360 -0.553 1.00 20.97 197 THR A CA 1
ATOM 1334 C C . THR A 1 179 ? -2.026 10.859 -0.325 1.00 22.01 197 THR A C 1
ATOM 1335 O O . THR A 1 179 ? -1.608 11.398 0.713 1.00 21.76 197 THR A O 1
ATOM 1339 N N . THR A 1 180 ? -2.657 11.529 -1.294 1.00 24.38 198 THR A N 1
ATOM 1340 C CA . THR A 1 180 ? -3.016 12.944 -1.128 1.00 23.81 198 THR A CA 1
ATOM 1341 C C . THR A 1 180 ? -4.091 13.087 -0.041 1.00 21.59 198 THR A C 1
ATOM 1342 O O . THR A 1 180 ? -4.264 14.172 0.497 1.00 21.82 198 THR A O 1
ATOM 1346 N N . LEU A 1 181 ? -4.751 11.974 0.323 1.00 20.61 199 LEU A N 1
ATOM 1347 C CA . LEU A 1 181 ? -5.712 11.948 1.448 1.00 19.43 199 LEU A CA 1
ATOM 1348 C C . LEU A 1 181 ? -5.064 11.977 2.866 1.00 18.69 199 LEU A C 1
ATOM 1349 O O . LEU A 1 181 ? -5.782 11.981 3.865 1.00 17.63 199 LEU A O 1
ATOM 1354 N N . TYR A 1 182 ? -3.738 12.040 2.924 1.00 16.82 200 TYR A N 1
ATOM 1355 C CA . TYR A 1 182 ? -3.008 11.951 4.180 1.00 18.23 200 TYR A CA 1
ATOM 1356 C C . TYR A 1 182 ? -3.496 12.910 5.297 1.00 18.47 200 TYR A C 1
ATOM 1357 O O . TYR A 1 182 ? -3.716 12.446 6.439 1.00 18.29 200 TYR A O 1
ATOM 1366 N N . ASP A 1 183 ? -3.604 14.214 4.994 1.00 18.88 201 ASP A N 1
ATOM 1367 C CA . ASP A 1 183 ? -4.033 15.229 5.962 1.00 20.11 201 ASP A CA 1
ATOM 1368 C C . ASP A 1 183 ? -5.440 14.946 6.478 1.00 19.00 201 ASP A C 1
ATOM 1369 O O . ASP A 1 183 ? -5.666 15.015 7.684 1.00 19.32 201 ASP A O 1
ATOM 1374 N N . TYR A 1 184 ? -6.372 14.611 5.579 1.00 17.74 202 TYR A N 1
ATOM 1375 C CA . TYR A 1 184 ? -7.744 14.220 5.939 1.00 17.43 202 TYR A CA 1
ATOM 1376 C C . TYR A 1 184 ? -7.728 12.996 6.850 1.00 16.28 202 TYR A C 1
ATOM 1377 O O . TYR A 1 184 ? -8.392 12.987 7.896 1.00 14.83 202 TYR A O 1
ATOM 1386 N N . TYR A 1 185 ? -6.956 11.974 6.448 1.00 14.50 203 TYR A N 1
ATOM 1387 C CA . TYR A 1 185 ? -6.803 10.757 7.242 1.00 14.02 203 TYR A CA 1
ATOM 1388 C C . TYR A 1 185 ? -6.219 11.068 8.625 1.00 13.37 203 TYR A C 1
ATOM 1389 O O . TYR A 1 185 ? -6.691 10.529 9.626 1.00 13.29 203 TYR A O 1
ATOM 1398 N N . LEU A 1 186 ? -5.211 11.948 8.674 1.00 12.77 204 LEU A N 1
ATOM 1399 C CA . LEU A 1 186 ? -4.565 12.328 9.934 1.00 12.80 204 LEU A CA 1
ATOM 1400 C C . LEU A 1 186 ? -5.559 12.948 10.878 1.00 13.31 204 LEU A C 1
ATOM 1401 O O . LEU A 1 186 ? -5.609 12.562 12.039 1.00 13.05 204 LEU A O 1
ATOM 1406 N N . GLN A 1 187 ? -6.325 13.922 10.381 1.00 13.97 205 GLN A N 1
ATOM 1407 C CA . GLN A 1 187 ? -7.397 14.575 11.172 1.00 14.95 205 GLN A CA 1
ATOM 1408 C C . GLN A 1 187 ? -8.434 13.569 11.637 1.00 15.17 205 GLN A C 1
ATOM 1409 O O . GLN A 1 187 ? -8.794 13.556 12.826 1.00 16.32 205 GLN A O 1
ATOM 1415 N N . GLN A 1 188 ? -8.941 12.751 10.719 1.00 15.68 206 GLN A N 1
ATOM 1416 C CA . GLN A 1 188 ? -9.999 11.762 11.063 1.00 16.31 206 GLN A CA 1
ATOM 1417 C C . GLN A 1 188 ? -9.539 10.824 12.184 1.00 15.00 206 GLN A C 1
ATOM 1418 O O . GLN A 1 188 ? -10.277 10.552 13.108 1.00 14.26 206 GLN A O 1
ATOM 1424 N N . LEU A 1 189 ? -8.295 10.346 12.094 1.00 14.19 207 LEU A N 1
ATOM 1425 C CA . LEU A 1 189 ? -7.793 9.403 13.084 1.00 13.94 207 LEU A CA 1
ATOM 1426 C C . LEU A 1 189 ? -7.538 10.095 14.431 1.00 14.51 207 LEU A C 1
ATOM 1427 O O . LEU A 1 189 ? -7.760 9.497 15.485 1.00 13.39 207 LEU A O 1
ATOM 1432 N N . THR A 1 190 ? -7.064 11.348 14.391 1.00 14.50 208 THR A N 1
ATOM 1433 C CA . THR A 1 190 ? -6.790 12.080 15.615 1.00 17.06 208 THR A CA 1
ATOM 1434 C C . THR A 1 190 ? -8.112 12.268 16.386 1.00 19.34 208 THR A C 1
ATOM 1435 O O . THR A 1 190 ? -8.143 12.157 17.620 1.00 21.66 208 THR A O 1
ATOM 1439 N N . ASN A 1 191 ? -9.183 12.521 15.636 1.00 20.66 209 ASN A N 1
ATOM 1440 C CA . ASN A 1 191 ? -10.492 12.831 16.215 1.00 22.84 209 ASN A CA 1
ATOM 1441 C C . ASN A 1 191 ? -11.363 11.602 16.542 1.00 25.00 209 ASN A C 1
ATOM 1442 O O . ASN A 1 191 ? -12.464 11.750 17.105 1.00 29.60 209 ASN A O 1
ATOM 1447 N N . ALA A 1 192 ? -10.899 10.407 16.188 1.00 21.95 210 ALA A N 1
ATOM 1448 C CA . ALA A 1 192 ? -11.657 9.209 16.506 1.00 21.41 210 ALA A CA 1
ATOM 1449 C C . ALA A 1 192 ? -11.554 9.008 18.025 1.00 22.26 210 ALA A C 1
ATOM 1450 O O . ALA A 1 192 ? -10.486 9.198 18.580 1.00 22.32 210 ALA A O 1
ATOM 1452 N N . PRO A 1 193 ? -12.658 8.646 18.706 1.00 22.89 211 PRO A N 1
ATOM 1453 C CA . PRO A 1 193 ? -12.517 8.387 20.143 1.00 22.92 211 PRO A CA 1
ATOM 1454 C C . PRO A 1 193 ? -11.685 7.109 20.456 1.00 23.47 211 PRO A C 1
ATOM 1455 O O . PRO A 1 193 ? -11.476 6.249 19.558 1.00 21.52 211 PRO A O 1
ATOM 1459 N N . PRO A 1 194 ? -11.244 6.961 21.721 1.00 23.63 212 PRO A N 1
ATOM 1460 C CA . PRO A 1 194 ? -10.519 5.745 22.067 1.00 25.25 212 PRO A CA 1
ATOM 1461 C C . PRO A 1 194 ? -11.345 4.472 21.873 1.00 25.60 212 PRO A C 1
ATOM 1462 O O . PRO A 1 194 ? -12.595 4.515 21.878 1.00 22.91 212 PRO A O 1
ATOM 1466 N N . LEU A 1 195 ? -10.644 3.356 21.702 1.00 26.24 213 LEU A N 1
ATOM 1467 C CA . LEU A 1 195 ? -11.298 2.052 21.622 1.00 29.88 213 LEU A CA 1
ATOM 1468 C C . LEU A 1 195 ? -12.093 1.692 22.881 1.00 34.40 213 LEU A C 1
ATOM 1469 O O . LEU A 1 195 ? -11.656 1.944 24.009 1.00 35.18 213 LEU A O 1
ATOM 1474 N N . SER A 1 196 ? -13.261 1.097 22.668 1.00 42.32 214 SER A N 1
ATOM 1475 C CA . SER A 1 196 ? -14.119 0.650 23.759 1.00 48.60 214 SER A CA 1
ATOM 1476 C C . SER A 1 196 ? -14.989 -0.529 23.329 1.00 53.44 214 SER A C 1
ATOM 1477 O O . SER A 1 196 ? -15.455 -1.294 24.179 1.00 57.18 214 SER A O 1
ATOM 1480 N N . GLY A 1 197 ? -15.208 -0.667 22.018 1.00 52.31 215 GLY A N 1
ATOM 1481 C CA . GLY A 1 197 ? -16.178 -1.639 21.500 1.00 58.95 215 GLY A CA 1
ATOM 1482 C C . GLY A 1 197 ? -17.568 -1.068 21.663 1.00 60.55 215 GLY A C 1
ATOM 1483 O O . GLY A 1 197 ? -18.356 -1.474 22.533 1.00 59.47 215 GLY A O 1
#